Protein AF-A0A523B192-F1 (afdb_monomer)

Foldseek 3Di:
DPDQQAEEEEEEFQLQAQQQLLFSLVVVVVCCVPVVQQEEEEQFEFPLVVLLAPDPDLVVSLVVCVVVQRDDDDPSSSSSCSSVSNSSSVVVVVNRHYGYQHHSVLSVLVVVLVVLLVVLLVCVVVDQQDPVSLVSLLVSLVSVLVSLVVSLVSVVVVVVVDPTRYYYYYDYNCSVVSQVVCVVVVHNYDYHYGPDPADDQLSSVVNVCSNVVNDDSVSSSVSSNSNSCLCVVFVVPDSHPNRSRVVVCCVVPVVRVVVVVVVVPDDDDDPPPDD

Mean predicted aligned error: 6.38 Å

Structure (mmCIF, N/CA/C/O backbone):
data_AF-A0A523B192-F1
#
_entry.id   AF-A0A523B192-F1
#
loop_
_atom_site.group_PDB
_atom_site.id
_atom_site.type_symbol
_atom_site.label_atom_id
_atom_site.label_alt_id
_atom_site.label_comp_id
_atom_site.label_asym_id
_atom_site.label_entity_id
_atom_site.label_seq_id
_atom_site.pdbx_PDB_ins_code
_atom_site.Cartn_x
_atom_site.Cartn_y
_atom_site.Cartn_z
_atom_site.occupancy
_atom_site.B_iso_or_equiv
_atom_site.auth_seq_id
_atom_site.auth_comp_id
_atom_site.auth_asym_id
_atom_site.auth_atom_id
_atom_site.pdbx_PDB_model_num
ATOM 1 N N . MET A 1 1 ? 8.908 4.895 31.359 1.00 41.69 1 MET A N 1
ATOM 2 C CA . MET A 1 1 ? 7.519 4.893 30.851 1.00 41.69 1 MET A CA 1
ATOM 3 C C . MET A 1 1 ? 6.992 3.477 30.974 1.00 41.69 1 MET A C 1
ATOM 5 O O . MET A 1 1 ? 7.652 2.578 30.479 1.00 41.69 1 MET A O 1
ATOM 9 N N . LYS A 1 2 ? 5.885 3.253 31.694 1.00 37.94 2 LYS A N 1
ATOM 10 C CA . LYS A 1 2 ? 5.211 1.947 31.700 1.00 37.94 2 LYS A CA 1
ATOM 11 C C . LYS A 1 2 ? 4.497 1.812 30.356 1.00 37.94 2 LYS A C 1
ATOM 13 O O . LYS A 1 2 ? 3.460 2.437 30.166 1.00 37.94 2 LYS A O 1
ATOM 18 N N . THR A 1 3 ? 5.092 1.094 29.413 1.00 46.50 3 THR A N 1
ATOM 19 C CA . THR A 1 3 ? 4.463 0.753 28.136 1.00 46.50 3 THR A CA 1
ATOM 20 C C . THR A 1 3 ? 3.243 -0.106 28.446 1.00 46.50 3 THR A C 1
ATOM 22 O O . THR A 1 3 ? 3.374 -1.214 28.965 1.00 46.50 3 THR A O 1
ATOM 25 N N . LYS A 1 4 ? 2.042 0.429 28.208 1.00 57.06 4 LYS A N 1
ATOM 26 C CA . LYS A 1 4 ? 0.842 -0.404 28.138 1.00 57.06 4 LYS A CA 1
ATOM 27 C C . LYS A 1 4 ? 1.083 -1.405 27.006 1.00 57.06 4 LYS A C 1
ATOM 29 O O . LYS A 1 4 ? 1.485 -1.012 25.914 1.00 57.06 4 LYS A O 1
ATOM 34 N N . LEU A 1 5 ? 0.935 -2.693 27.298 1.00 59.78 5 LEU A N 1
ATOM 35 C CA . LEU A 1 5 ? 1.056 -3.758 26.305 1.00 59.78 5 LEU A CA 1
ATOM 36 C C . LEU A 1 5 ? -0.186 -3.702 25.416 1.00 59.78 5 LEU A C 1
ATOM 38 O O . LEU A 1 5 ? -1.198 -4.317 25.734 1.00 59.78 5 LEU A O 1
ATOM 42 N N . HIS A 1 6 ? -0.122 -2.904 24.353 1.00 72.19 6 HIS A N 1
ATOM 43 C CA . HIS A 1 6 ? -1.107 -2.964 23.282 1.00 72.19 6 HIS A CA 1
ATOM 44 C C . HIS A 1 6 ? -0.875 -4.253 22.493 1.00 72.19 6 HIS A C 1
ATOM 46 O O . HIS A 1 6 ? 0.253 -4.522 22.071 1.00 72.19 6 HIS A O 1
ATOM 52 N N . GLU A 1 7 ? -1.927 -5.037 22.293 1.00 91.25 7 GLU A N 1
ATOM 53 C CA . GLU A 1 7 ? -1.952 -6.054 21.252 1.00 91.25 7 GLU A CA 1
ATOM 54 C C . GLU A 1 7 ? -2.289 -5.368 19.925 1.00 91.25 7 GLU A C 1
ATOM 56 O O . GLU A 1 7 ? -3.355 -4.771 19.758 1.00 91.25 7 GLU A O 1
ATOM 61 N N . LEU A 1 8 ? -1.341 -5.399 18.991 1.00 95.31 8 LEU A N 1
ATOM 62 C CA . LEU A 1 8 ? -1.461 -4.776 17.681 1.00 95.31 8 LEU A CA 1
ATOM 63 C C . LEU A 1 8 ? -1.747 -5.846 16.632 1.00 95.31 8 LEU A C 1
ATOM 65 O O . LEU A 1 8 ? -0.919 -6.721 16.388 1.00 95.31 8 LEU A O 1
ATOM 69 N N . LEU A 1 9 ? -2.900 -5.742 15.980 1.00 96.81 9 LEU A N 1
ATOM 70 C CA . LEU A 1 9 ? -3.337 -6.656 14.931 1.00 96.81 9 LEU A CA 1
ATOM 71 C C . LEU A 1 9 ? -3.189 -5.964 13.576 1.00 96.81 9 LEU A C 1
ATOM 73 O O . LEU A 1 9 ? -4.006 -5.123 13.211 1.00 96.81 9 LEU A O 1
ATOM 77 N N . ILE A 1 10 ? -2.137 -6.281 12.827 1.00 97.75 10 ILE A N 1
ATOM 78 C CA . ILE A 1 10 ? -1.862 -5.650 11.532 1.00 97.75 10 ILE A CA 1
ATOM 79 C C . ILE A 1 10 ? -2.454 -6.503 10.416 1.00 97.75 10 ILE A C 1
ATOM 81 O O . ILE A 1 10 ? -1.980 -7.606 10.158 1.00 97.75 10 ILE A O 1
ATOM 85 N N . ILE A 1 11 ? -3.450 -5.965 9.719 1.00 98.19 11 ILE A N 1
ATOM 86 C CA . ILE A 1 11 ? -4.040 -6.572 8.528 1.00 98.19 11 ILE A CA 1
ATOM 87 C C . ILE A 1 11 ? -3.304 -6.029 7.302 1.00 98.19 11 ILE A C 1
ATOM 89 O O . ILE A 1 11 ? -3.468 -4.867 6.914 1.00 98.19 11 ILE A O 1
ATOM 93 N N . VAL A 1 12 ? -2.474 -6.879 6.702 1.00 97.81 12 VAL A N 1
ATOM 94 C CA . VAL A 1 12 ? -1.611 -6.546 5.564 1.00 97.81 12 VAL A CA 1
ATOM 95 C C . VAL A 1 12 ? -2.257 -7.007 4.268 1.00 97.81 12 VAL A C 1
ATOM 97 O O . VAL A 1 12 ? -2.644 -8.168 4.147 1.00 97.81 12 VAL A O 1
ATOM 100 N N . ARG A 1 13 ? -2.338 -6.113 3.277 1.00 96.19 13 ARG A N 1
ATOM 101 C CA . ARG A 1 13 ? -2.982 -6.420 1.992 1.00 96.19 13 ARG A CA 1
ATOM 102 C C . ARG A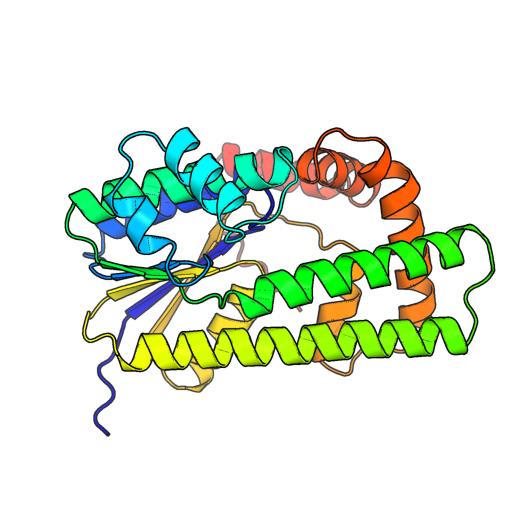 1 13 ? -2.396 -5.641 0.812 1.00 96.19 13 ARG A C 1
ATOM 104 O O . ARG A 1 13 ? -1.865 -4.547 1.007 1.00 96.19 13 ARG A O 1
ATOM 111 N N . PRO A 1 14 ? -2.546 -6.125 -0.431 1.00 94.25 14 PRO A N 1
ATOM 112 C CA . PRO A 1 14 ? -2.437 -5.286 -1.624 1.00 94.25 14 PRO A CA 1
ATOM 113 C C . PRO A 1 14 ? -3.551 -4.218 -1.642 1.00 94.25 14 PRO A C 1
ATOM 115 O O . PRO A 1 14 ? -4.602 -4.400 -2.247 1.00 94.25 14 PRO A O 1
ATOM 118 N N . SER A 1 15 ? -3.344 -3.085 -0.964 1.00 91.19 15 SER A N 1
ATOM 119 C CA . SER A 1 15 ? -4.389 -2.076 -0.675 1.00 91.19 15 SER A CA 1
ATOM 120 C C . SER A 1 15 ? -5.050 -1.439 -1.902 1.00 91.19 15 SER A C 1
ATOM 122 O O . SER A 1 15 ? -6.126 -0.854 -1.792 1.00 91.19 15 SER A O 1
ATOM 124 N N . LYS A 1 16 ? -4.440 -1.575 -3.083 1.00 90.44 16 LYS A N 1
ATOM 125 C CA . LYS A 1 16 ? -4.979 -1.077 -4.355 1.00 90.44 16 LYS A CA 1
ATOM 126 C C . LYS A 1 16 ? -5.914 -2.070 -5.053 1.00 90.44 16 LYS A C 1
ATOM 128 O O . LYS A 1 16 ? -6.451 -1.726 -6.103 1.00 90.44 16 LYS A O 1
ATOM 133 N N . PHE A 1 17 ? -6.068 -3.288 -4.531 1.00 92.56 17 PHE A N 1
ATOM 134 C CA . PHE A 1 17 ? -6.872 -4.351 -5.141 1.00 92.56 17 PHE A CA 1
ATOM 135 C C . PHE A 1 17 ? -8.184 -4.513 -4.398 1.00 92.56 17 PHE A C 1
ATOM 137 O O . PHE A 1 17 ? -8.220 -4.562 -3.164 1.00 92.56 17 PHE A O 1
ATOM 144 N N . ARG A 1 18 ? -9.281 -4.601 -5.152 1.00 92.94 18 ARG A N 1
ATOM 145 C CA . ARG A 1 18 ? -10.605 -4.677 -4.551 1.00 92.94 18 ARG A CA 1
ATOM 146 C C . ARG A 1 18 ? -10.795 -6.017 -3.851 1.00 92.94 18 ARG A C 1
ATOM 148 O O . ARG A 1 18 ? -11.322 -6.022 -2.741 1.00 92.94 18 ARG A O 1
ATOM 155 N N . SER A 1 19 ? -10.348 -7.128 -4.442 1.00 93.62 19 SER A N 1
ATOM 156 C CA . SER A 1 19 ? -10.464 -8.460 -3.823 1.00 93.62 19 SER A CA 1
ATOM 157 C C . SER A 1 19 ? -9.757 -8.525 -2.462 1.00 93.62 19 SER A C 1
ATOM 159 O O . SER A 1 19 ? -10.340 -8.963 -1.469 1.00 93.62 19 SER A O 1
ATOM 161 N N . ALA A 1 20 ? -8.539 -7.986 -2.381 1.00 95.12 20 ALA A N 1
ATOM 162 C CA . ALA A 1 20 ? -7.766 -7.891 -1.146 1.00 95.12 20 ALA A CA 1
ATOM 163 C C . ALA A 1 20 ? -8.454 -7.013 -0.089 1.00 95.12 20 ALA A C 1
ATOM 165 O O . ALA A 1 20 ? -8.482 -7.361 1.092 1.00 95.12 20 ALA A O 1
ATOM 166 N N . ASN A 1 21 ? -9.061 -5.902 -0.507 1.00 96.44 21 ASN A N 1
ATOM 167 C CA . ASN A 1 21 ? -9.829 -5.031 0.381 1.00 96.44 21 ASN A CA 1
ATOM 168 C C . ASN A 1 21 ? -11.128 -5.681 0.883 1.00 96.44 21 ASN A C 1
ATOM 170 O O . ASN A 1 21 ? -11.502 -5.451 2.032 1.00 96.44 21 ASN A O 1
ATOM 174 N N . VAL A 1 22 ? -11.787 -6.532 0.086 1.00 96.94 22 VAL A N 1
ATOM 175 C CA . VAL A 1 22 ? -12.919 -7.355 0.554 1.00 96.94 22 VAL A CA 1
ATOM 176 C C . VAL A 1 22 ? -12.463 -8.326 1.644 1.00 96.94 22 VAL A C 1
ATOM 178 O O . VAL A 1 22 ? -13.065 -8.365 2.716 1.00 96.94 22 VAL A O 1
ATOM 181 N N . MET A 1 23 ? -11.376 -9.068 1.414 1.00 97.12 23 MET A N 1
ATOM 182 C CA . MET A 1 23 ? -10.850 -10.015 2.407 1.00 97.12 23 MET A CA 1
ATOM 183 C C . MET A 1 23 ? -10.415 -9.317 3.699 1.00 97.12 23 MET A C 1
ATOM 185 O O . MET A 1 23 ? -10.706 -9.798 4.795 1.00 97.12 23 MET A O 1
ATOM 189 N N . ALA A 1 24 ? -9.774 -8.153 3.590 1.00 97.81 24 ALA A N 1
ATOM 190 C CA . ALA A 1 24 ? -9.393 -7.354 4.748 1.00 97.81 24 ALA A CA 1
ATOM 191 C C . ALA A 1 24 ? -10.601 -6.817 5.519 1.00 97.81 24 ALA A C 1
ATOM 193 O O . ALA A 1 24 ? -10.580 -6.840 6.744 1.00 97.81 24 ALA A O 1
ATOM 194 N N . ALA A 1 25 ? -11.664 -6.387 4.834 1.00 97.69 25 ALA A N 1
ATOM 195 C CA . ALA A 1 25 ? -12.905 -5.967 5.479 1.00 97.69 25 ALA A CA 1
ATOM 196 C C . ALA A 1 25 ? -13.559 -7.115 6.271 1.00 97.69 25 ALA A C 1
ATOM 198 O O . ALA A 1 25 ? -13.950 -6.928 7.423 1.00 97.69 25 ALA A O 1
ATOM 199 N N . LEU A 1 26 ? -13.632 -8.315 5.684 1.00 96.75 26 LEU A N 1
ATOM 200 C CA . LEU A 1 26 ? -14.162 -9.506 6.360 1.00 96.75 26 LEU A CA 1
ATOM 201 C C . LEU A 1 26 ? -13.310 -9.896 7.575 1.00 96.75 26 LEU A C 1
ATOM 203 O O . LEU A 1 26 ? -13.841 -10.153 8.655 1.00 96.75 26 LEU A O 1
ATOM 207 N N . THR A 1 27 ? -11.987 -9.882 7.412 1.00 96.81 27 THR A N 1
ATOM 208 C CA . THR A 1 27 ? -11.027 -10.192 8.480 1.00 96.81 27 THR A CA 1
ATOM 209 C C . THR A 1 27 ? -11.129 -9.182 9.616 1.00 96.81 27 THR A C 1
ATOM 211 O O . THR A 1 27 ? -11.247 -9.568 10.776 1.00 96.81 27 THR A O 1
ATOM 214 N N . LEU A 1 28 ? -11.171 -7.888 9.290 1.00 96.88 28 LEU A N 1
ATOM 215 C CA . LEU A 1 28 ? -11.326 -6.816 10.266 1.00 96.88 28 LEU A CA 1
ATOM 216 C C . LEU A 1 28 ? -12.630 -6.962 11.051 1.00 96.88 28 LEU A C 1
ATOM 218 O O . LEU A 1 28 ? -12.615 -6.829 12.270 1.00 96.88 28 LEU A O 1
ATOM 222 N N . GLN A 1 29 ? -13.743 -7.274 10.381 1.00 94.00 29 GLN A N 1
ATOM 223 C CA . GLN A 1 29 ? -15.012 -7.506 11.066 1.00 94.00 29 GLN A CA 1
ATOM 224 C C . GLN A 1 29 ? -14.938 -8.714 12.011 1.00 94.00 29 GLN A C 1
ATOM 226 O O . GLN A 1 29 ? -15.371 -8.623 13.158 1.00 94.00 29 GLN A O 1
ATOM 231 N N . SER A 1 30 ? -14.383 -9.835 11.544 1.00 93.25 30 SER A N 1
ATOM 232 C CA . SER A 1 30 ? -14.231 -11.050 12.352 1.00 93.25 30 SER A CA 1
ATOM 233 C C . SER A 1 30 ? -13.397 -10.790 13.610 1.00 93.25 30 SER A C 1
ATOM 235 O O . SER A 1 30 ? -13.780 -11.166 14.720 1.00 93.25 30 SER A O 1
ATOM 237 N N . ILE A 1 31 ? -12.282 -10.077 13.456 1.00 92.00 31 ILE A N 1
ATOM 238 C CA . ILE A 1 31 ? -11.391 -9.709 14.557 1.00 92.00 31 ILE A CA 1
ATOM 239 C C . ILE A 1 31 ? -12.067 -8.715 15.507 1.00 92.00 31 ILE A C 1
ATOM 241 O O . ILE A 1 31 ? -11.972 -8.880 16.720 1.00 92.00 31 ILE A O 1
ATOM 245 N N . ALA A 1 32 ? -12.790 -7.722 14.985 1.00 90.94 32 ALA A N 1
ATOM 246 C CA . ALA A 1 32 ? -13.504 -6.760 15.819 1.00 90.94 32 ALA A CA 1
ATOM 247 C C . ALA A 1 32 ? -14.538 -7.434 16.734 1.00 90.94 32 ALA A C 1
ATOM 249 O O . ALA A 1 32 ? -14.655 -7.060 17.899 1.00 90.94 32 ALA A O 1
ATOM 250 N N . LEU A 1 33 ? -15.228 -8.466 16.236 1.00 86.88 33 LEU A N 1
ATOM 251 C CA . LEU A 1 33 ? -16.200 -9.240 17.011 1.00 86.88 33 LEU A CA 1
ATOM 252 C C . LEU A 1 33 ? -15.549 -10.221 17.998 1.00 86.88 33 LEU A C 1
ATOM 254 O O . LEU A 1 33 ? -16.071 -10.419 19.091 1.00 86.88 33 LEU A O 1
ATOM 258 N N . SER A 1 34 ? -14.437 -10.856 17.618 1.00 88.88 34 SER A N 1
ATOM 259 C CA . SER A 1 34 ? -13.823 -11.944 18.398 1.00 88.88 34 SER A CA 1
ATOM 260 C C . SER A 1 34 ? -12.753 -11.498 19.400 1.00 88.88 34 SER A C 1
ATOM 262 O O . SER A 1 34 ? -12.529 -12.200 20.382 1.00 88.88 34 SER A O 1
ATOM 264 N N . GLN A 1 35 ? -12.091 -10.359 19.171 1.00 83.62 35 GLN A N 1
ATOM 265 C CA . GLN A 1 35 ? -10.902 -9.917 19.922 1.00 83.62 35 GLN A CA 1
ATOM 266 C C . GLN A 1 35 ? -11.081 -8.538 20.586 1.00 83.62 35 GLN A C 1
ATOM 268 O O . GLN A 1 35 ? -10.102 -7.875 20.917 1.00 83.62 35 GLN A O 1
ATOM 273 N N . ASP A 1 36 ? -12.334 -8.102 20.768 1.00 85.69 36 ASP A N 1
ATOM 274 C CA . ASP A 1 36 ? -12.725 -6.844 21.429 1.00 85.69 36 ASP A CA 1
ATOM 275 C C . ASP A 1 36 ? -11.962 -5.600 20.930 1.00 85.69 36 ASP A C 1
ATOM 277 O O . ASP A 1 36 ? -11.599 -4.705 21.696 1.00 85.69 36 ASP A O 1
ATOM 281 N N . VAL A 1 37 ? -11.708 -5.519 19.619 1.00 91.88 37 VAL A N 1
ATOM 282 C CA . VAL A 1 37 ? -11.026 -4.359 19.033 1.00 91.88 37 VAL A CA 1
ATOM 283 C C . VAL A 1 37 ? -11.899 -3.118 19.188 1.00 91.88 37 VAL A C 1
ATOM 285 O O . VAL A 1 37 ? -12.962 -3.003 18.579 1.00 91.88 37 VAL A O 1
ATOM 288 N N . LYS A 1 38 ? -11.419 -2.152 19.976 1.00 92.12 38 LYS A N 1
ATOM 289 C CA . LYS A 1 38 ? -12.084 -0.853 20.174 1.00 92.12 38 LYS A CA 1
ATOM 290 C C . LYS A 1 38 ? -11.502 0.267 19.328 1.00 92.12 38 LYS A C 1
ATOM 292 O O . LYS A 1 38 ? -12.145 1.307 19.204 1.00 92.12 38 LYS A O 1
ATOM 297 N N . CYS A 1 39 ? -10.328 0.064 18.731 1.00 95.88 39 CYS A N 1
ATOM 298 C CA . CYS A 1 39 ? -9.700 1.053 17.869 1.00 95.88 39 CYS A CA 1
ATOM 299 C C . CYS A 1 39 ? -9.139 0.434 16.584 1.00 95.88 39 CYS A C 1
ATOM 301 O O . CYS A 1 39 ? -8.470 -0.599 16.622 1.00 95.88 39 CYS A O 1
ATOM 303 N N . VAL A 1 40 ? -9.398 1.093 15.454 1.00 97.50 40 VAL A N 1
ATOM 304 C CA . VAL A 1 40 ? -8.836 0.758 14.145 1.00 97.50 40 VAL A CA 1
ATOM 305 C C . VAL A 1 40 ? -8.049 1.947 13.612 1.00 97.50 40 VAL A C 1
ATOM 307 O O . VAL A 1 40 ? -8.607 3.028 13.418 1.00 97.50 40 VAL A O 1
ATOM 310 N N . LEU A 1 41 ? -6.772 1.726 13.322 1.00 97.38 41 LEU A N 1
ATOM 311 C CA . LEU A 1 41 ? -5.942 2.627 12.536 1.00 97.38 41 LEU A CA 1
ATOM 312 C C . LEU A 1 41 ? -6.096 2.283 11.055 1.00 97.38 41 LEU A C 1
ATOM 314 O O . LEU A 1 41 ? -5.709 1.201 10.617 1.00 97.38 41 LEU A O 1
ATOM 318 N N . ALA A 1 42 ? -6.686 3.196 10.291 1.00 96.56 42 ALA A N 1
ATOM 319 C CA . ALA A 1 42 ? -6.967 3.024 8.874 1.00 96.56 42 ALA A CA 1
ATOM 320 C C . ALA A 1 42 ? -5.924 3.739 8.006 1.00 96.56 42 ALA A C 1
ATOM 322 O O . ALA A 1 42 ? -5.608 4.909 8.237 1.00 96.56 42 ALA A O 1
ATOM 323 N N . ASP A 1 43 ? -5.460 3.061 6.954 1.00 94.00 43 ASP A N 1
ATOM 324 C CA . ASP A 1 43 ? -4.627 3.597 5.870 1.00 94.00 43 ASP A CA 1
ATOM 325 C C . ASP A 1 43 ? -5.436 4.505 4.925 1.00 94.00 43 ASP A C 1
ATOM 327 O O . ASP A 1 43 ? -5.412 4.371 3.701 1.00 94.00 43 ASP A O 1
ATOM 331 N N . LEU A 1 44 ? -6.169 5.444 5.522 1.00 92.44 44 LEU A N 1
ATOM 332 C CA . LEU A 1 44 ? -6.945 6.484 4.868 1.00 92.44 44 LEU A CA 1
ATOM 333 C C . LEU A 1 44 ? -6.434 7.870 5.295 1.00 92.44 44 LEU A C 1
ATOM 335 O O . LEU A 1 44 ? -5.763 7.992 6.325 1.00 92.44 44 LEU A O 1
ATOM 339 N N . PRO A 1 45 ? -6.740 8.923 4.522 1.00 90.81 45 PRO A N 1
ATOM 340 C CA . PRO A 1 45 ? -6.339 10.290 4.844 1.00 90.81 45 PRO A CA 1
ATOM 341 C C . PRO A 1 45 ? -7.025 10.837 6.099 1.00 90.81 45 PRO A C 1
ATOM 343 O O . PRO A 1 45 ? -8.219 10.633 6.304 1.00 90.81 45 PRO A O 1
ATOM 346 N N . GLN A 1 46 ? -6.287 11.573 6.922 1.00 89.94 46 GLN A N 1
ATOM 347 C CA . GLN A 1 46 ? -6.803 12.291 8.083 1.00 89.94 46 GLN A CA 1
ATOM 348 C C . GLN A 1 46 ? -7.971 13.196 7.677 1.00 89.94 46 GLN A C 1
ATOM 350 O O . GLN A 1 46 ? -7.924 13.888 6.656 1.00 89.94 46 GLN A O 1
ATOM 355 N N . GLY A 1 47 ? -9.031 13.185 8.484 1.00 88.56 47 GLY A N 1
ATOM 356 C CA . GLY A 1 47 ? -10.287 13.876 8.201 1.00 88.56 47 GLY A CA 1
ATOM 357 C C . GLY A 1 47 ? -11.308 13.003 7.469 1.00 88.56 47 GLY A C 1
ATOM 358 O O . GLY A 1 47 ? -12.490 13.355 7.440 1.00 88.56 47 GLY A O 1
ATOM 359 N N . PHE A 1 48 ? -10.905 11.844 6.932 1.00 91.25 48 PHE A N 1
ATOM 360 C CA . PHE A 1 48 ? -11.829 10.899 6.303 1.00 91.25 48 PHE A CA 1
ATOM 361 C C . PHE A 1 48 ? -12.834 10.304 7.311 1.00 91.25 48 PHE A C 1
ATOM 363 O O . PHE A 1 48 ? -13.950 9.939 6.944 1.00 91.25 48 PHE A O 1
ATOM 370 N N . GLU A 1 49 ? -12.509 10.300 8.607 1.00 92.94 49 GLU A N 1
ATOM 371 C CA . GLU A 1 49 ? -13.384 9.859 9.699 1.00 92.94 49 GLU A CA 1
ATOM 372 C C . GLU A 1 49 ? -14.719 10.609 9.734 1.00 92.94 49 GLU A C 1
ATOM 374 O O . GLU A 1 49 ? -15.746 10.031 10.093 1.00 92.94 49 GLU A O 1
ATOM 379 N N . ALA A 1 50 ? -14.728 11.891 9.352 1.00 91.19 50 ALA A N 1
ATOM 380 C CA . ALA A 1 50 ? -15.955 12.678 9.279 1.00 91.19 50 ALA A CA 1
ATOM 381 C C . ALA A 1 50 ? -16.921 12.105 8.230 1.00 91.19 50 ALA A C 1
ATOM 383 O O . ALA A 1 50 ? -18.123 12.019 8.476 1.00 91.19 50 ALA A O 1
ATOM 384 N N . PHE A 1 51 ? -16.393 11.633 7.100 1.00 90.12 51 PHE A N 1
ATOM 385 C CA . PHE A 1 51 ? -17.175 11.039 6.015 1.00 90.12 51 PHE A CA 1
ATOM 386 C C . PHE A 1 51 ? -17.704 9.665 6.405 1.00 90.12 51 PHE A C 1
ATOM 388 O O . PHE A 1 51 ? -18.860 9.358 6.123 1.00 90.12 51 PHE A O 1
ATOM 395 N N . LEU A 1 52 ? -16.891 8.877 7.117 1.00 91.00 52 LEU A N 1
ATOM 396 C CA . LEU A 1 52 ? -17.307 7.575 7.637 1.00 91.00 52 LEU A CA 1
ATOM 397 C C . LEU A 1 52 ? -18.514 7.681 8.580 1.00 91.00 52 LEU A C 1
ATOM 399 O O . LEU A 1 52 ? -19.344 6.771 8.594 1.00 91.00 52 LEU A O 1
ATOM 403 N N . LYS A 1 53 ? -18.613 8.784 9.342 1.00 89.31 53 LYS A N 1
ATOM 404 C CA . LYS A 1 53 ? -19.733 9.080 10.252 1.00 89.31 53 LYS A CA 1
ATOM 405 C C . LYS A 1 53 ? -20.934 9.716 9.556 1.00 89.31 53 LYS A C 1
ATOM 407 O O . LYS A 1 53 ? -22.065 9.408 9.912 1.00 89.31 53 LYS A O 1
ATOM 412 N N . GLN A 1 54 ? -20.692 10.653 8.640 1.00 88.06 54 GLN A N 1
ATOM 413 C CA . GLN A 1 54 ? -21.734 11.526 8.093 1.00 88.06 54 GLN A CA 1
ATOM 414 C C . GLN A 1 54 ? -22.605 10.842 7.034 1.00 88.06 54 GLN A C 1
ATOM 416 O O . GLN A 1 54 ? -23.782 11.175 6.918 1.00 88.06 54 GLN A O 1
ATOM 421 N N . TYR A 1 55 ? -22.041 9.926 6.246 1.00 86.06 55 TYR A N 1
ATOM 422 C CA . TYR A 1 55 ? -22.731 9.345 5.096 1.00 86.06 55 TYR A CA 1
ATOM 423 C C . TYR A 1 55 ? -23.177 7.909 5.384 1.00 86.06 55 TYR A C 1
ATOM 425 O O . TYR A 1 55 ? -22.382 7.054 5.775 1.00 86.06 55 TYR A O 1
ATOM 433 N N . GLU A 1 56 ? -24.460 7.622 5.152 1.00 79.31 56 GLU A N 1
ATOM 434 C CA . GLU A 1 56 ? -24.990 6.255 5.236 1.00 79.31 56 GLU A CA 1
ATOM 435 C C . GLU A 1 56 ? -24.544 5.399 4.046 1.00 79.31 56 GLU A C 1
ATOM 437 O O . GLU A 1 56 ? -24.228 4.220 4.218 1.00 79.31 56 GLU A O 1
ATOM 442 N N . LYS A 1 57 ? -24.487 6.009 2.853 1.00 87.12 57 LYS A N 1
ATOM 443 C CA . LYS A 1 57 ? -24.072 5.370 1.601 1.00 87.12 57 LYS A CA 1
ATOM 444 C C . LYS A 1 57 ? -22.594 5.620 1.320 1.00 87.12 57 LYS A C 1
ATOM 446 O O . LYS A 1 57 ? -22.140 6.763 1.237 1.00 87.12 57 LYS A O 1
ATOM 451 N N . VAL A 1 58 ? -21.855 4.536 1.111 1.00 88.25 58 VAL A N 1
ATOM 452 C CA . VAL A 1 58 ? -20.399 4.541 0.896 1.00 88.25 58 VAL A CA 1
ATOM 453 C C . VAL A 1 58 ? -20.025 5.275 -0.389 1.00 88.25 58 VAL A C 1
ATOM 455 O O . VAL A 1 58 ? -19.037 6.007 -0.430 1.00 88.25 58 VAL A O 1
ATOM 458 N N . GLU A 1 59 ? -20.843 5.147 -1.430 1.00 86.56 59 GLU A N 1
ATOM 459 C CA . GLU A 1 59 ? -20.625 5.802 -2.716 1.00 86.56 59 GLU A CA 1
ATOM 460 C C . GLU A 1 59 ? -20.682 7.326 -2.588 1.00 86.56 59 GLU A C 1
ATOM 462 O O . GLU A 1 59 ? -19.935 8.033 -3.263 1.00 86.56 59 GLU A O 1
ATOM 467 N N . GLU A 1 60 ? -21.555 7.847 -1.722 1.00 87.56 60 GLU A N 1
ATOM 468 C CA . GLU A 1 60 ? -21.667 9.283 -1.458 1.00 87.56 60 GLU A CA 1
ATOM 469 C C . GLU A 1 60 ? -20.464 9.790 -0.656 1.00 87.56 60 GLU A C 1
ATOM 471 O O . GLU A 1 60 ? -19.885 10.818 -1.018 1.00 87.56 60 GLU A O 1
ATOM 476 N N . ALA A 1 61 ? -20.029 9.027 0.355 1.00 88.56 61 ALA A N 1
ATOM 477 C CA . ALA A 1 61 ? -18.829 9.321 1.138 1.00 88.56 61 ALA A CA 1
ATOM 478 C C . ALA A 1 61 ? -17.588 9.434 0.238 1.00 88.56 61 ALA A C 1
ATOM 480 O O . ALA A 1 61 ? -16.872 10.437 0.271 1.00 88.56 61 ALA A O 1
ATOM 481 N N . LEU A 1 62 ? -17.375 8.431 -0.621 1.00 88.19 62 LEU A N 1
ATOM 482 C CA . LEU A 1 62 ? -16.259 8.387 -1.564 1.00 88.19 62 LEU A CA 1
ATOM 483 C C . LEU A 1 62 ? -16.330 9.538 -2.573 1.00 88.19 62 LEU A C 1
ATOM 485 O O . LEU A 1 62 ? -15.342 10.245 -2.761 1.00 88.19 62 LEU A O 1
ATOM 489 N N . LYS A 1 63 ? -17.500 9.788 -3.181 1.00 87.12 63 LYS A N 1
ATOM 490 C CA . LYS A 1 63 ? -17.686 10.909 -4.121 1.00 87.12 63 LYS A CA 1
ATOM 491 C C . LYS A 1 63 ? -17.353 12.254 -3.481 1.00 87.12 63 LYS A C 1
ATOM 493 O O . LYS A 1 63 ? -16.690 13.078 -4.113 1.00 87.12 63 LYS A O 1
ATOM 498 N N . MET A 1 64 ? -17.794 12.488 -2.244 1.00 87.00 64 MET A N 1
ATOM 499 C CA . MET A 1 64 ? -17.523 13.751 -1.561 1.00 87.00 64 MET A CA 1
ATOM 500 C C . MET A 1 64 ? -16.053 13.888 -1.166 1.00 87.00 64 MET A C 1
ATOM 502 O O . MET A 1 64 ? -15.471 14.954 -1.362 1.00 87.00 64 MET A O 1
ATOM 506 N N . ALA A 1 65 ? -15.435 12.815 -0.671 1.00 86.12 65 ALA A N 1
ATOM 507 C CA . ALA A 1 65 ? -14.016 12.819 -0.344 1.00 86.12 65 ALA A CA 1
ATOM 508 C C . ALA A 1 65 ? -13.157 13.159 -1.569 1.00 86.12 65 ALA A C 1
ATOM 510 O O . ALA A 1 65 ? -12.237 13.969 -1.474 1.00 86.12 65 ALA A O 1
ATOM 511 N N . ILE A 1 66 ? -13.505 12.626 -2.742 1.00 85.50 66 ILE A N 1
ATOM 512 C CA . ILE A 1 66 ? -12.819 12.977 -3.986 1.00 85.50 66 ILE A CA 1
ATOM 513 C C . ILE A 1 66 ? -13.065 14.443 -4.367 1.00 85.50 66 ILE A C 1
ATOM 515 O O . ILE A 1 66 ? -12.121 15.151 -4.713 1.00 85.50 66 ILE A O 1
ATOM 519 N N . LYS A 1 67 ? -14.311 14.931 -4.266 1.00 86.38 67 LYS A N 1
ATOM 520 C CA . LYS A 1 67 ? -14.651 16.338 -4.548 1.00 86.38 67 LYS A CA 1
ATOM 521 C C . LYS A 1 67 ? -13.839 17.315 -3.688 1.00 86.38 67 LYS A C 1
ATOM 523 O O . LYS A 1 67 ? -13.509 18.402 -4.151 1.00 86.38 67 LYS A O 1
ATOM 528 N N . LEU A 1 68 ? -13.520 16.925 -2.456 1.00 84.75 68 LEU A N 1
ATOM 529 C CA . LEU A 1 68 ? -12.735 17.715 -1.506 1.00 84.75 68 LEU A CA 1
ATOM 530 C C . LEU A 1 68 ? -11.223 17.446 -1.583 1.00 84.75 68 LEU A C 1
ATOM 532 O O . LEU A 1 68 ? -10.466 18.029 -0.813 1.00 84.75 68 LEU A O 1
ATOM 536 N N . GLY A 1 69 ? -10.772 16.594 -2.509 1.00 79.19 69 GLY A N 1
ATOM 537 C CA . GLY A 1 69 ? -9.354 16.298 -2.716 1.00 79.19 69 GLY A CA 1
ATOM 538 C C . GLY A 1 69 ? -8.735 15.355 -1.680 1.00 79.19 69 GLY A C 1
ATOM 539 O O . GLY A 1 69 ? -7.515 15.238 -1.632 1.00 79.19 69 GLY A O 1
ATOM 540 N N . LEU A 1 70 ? -9.550 14.668 -0.873 1.00 79.69 70 LEU A N 1
ATOM 541 C CA . LEU A 1 70 ? -9.095 13.667 0.098 1.00 79.69 70 LEU A CA 1
ATOM 542 C C . LEU A 1 70 ? -8.846 12.294 -0.526 1.00 79.69 70 LEU A C 1
ATOM 544 O O . LEU A 1 70 ? -8.276 11.442 0.130 1.00 79.69 70 LEU A O 1
ATOM 548 N N . LEU A 1 71 ? -9.264 12.033 -1.762 1.00 77.25 71 LEU A N 1
ATOM 549 C CA . LEU A 1 71 ? -8.931 10.799 -2.478 1.00 77.25 71 LEU A CA 1
ATOM 550 C C . LEU A 1 71 ? -8.556 11.110 -3.926 1.00 77.25 71 LEU A C 1
ATOM 552 O O . LEU A 1 71 ? -9.054 12.066 -4.521 1.00 77.25 71 LEU A O 1
ATOM 556 N N . TYR A 1 72 ? -7.677 10.284 -4.495 1.00 69.94 72 TYR A N 1
ATOM 557 C CA . TYR A 1 72 ? -7.215 10.413 -5.876 1.00 69.94 72 TYR A CA 1
ATOM 558 C C . TYR A 1 72 ? -8.159 9.709 -6.873 1.00 69.94 72 TYR A C 1
ATOM 560 O O . TYR A 1 72 ? -8.704 8.647 -6.575 1.00 69.94 72 TYR A O 1
ATOM 568 N N . TRP A 1 73 ? -8.339 10.298 -8.066 1.00 63.50 73 TRP A N 1
ATOM 569 C CA . TRP A 1 73 ? -9.323 9.880 -9.080 1.00 63.50 73 TRP A CA 1
ATOM 570 C C . TRP A 1 73 ? -8.690 9.019 -10.185 1.00 63.50 73 TRP A C 1
ATOM 572 O O . TRP A 1 73 ? -8.229 9.534 -11.207 1.00 63.50 73 TRP A O 1
ATOM 582 N N . PRO A 1 74 ? -8.644 7.695 -9.986 1.00 74.56 74 PRO A N 1
ATOM 583 C CA . PRO A 1 74 ? -9.257 6.781 -10.956 1.00 74.56 74 PRO A CA 1
ATOM 584 C C . PRO A 1 74 ? -10.421 6.003 -10.333 1.00 74.56 74 PRO A C 1
ATOM 586 O O . PRO A 1 74 ? -10.317 5.521 -9.207 1.00 74.56 74 PRO A O 1
ATOM 589 N N . GLU A 1 75 ? -11.509 5.812 -11.083 1.00 77.94 75 GLU A N 1
ATOM 590 C CA . GLU A 1 75 ? -12.708 5.104 -10.603 1.00 77.94 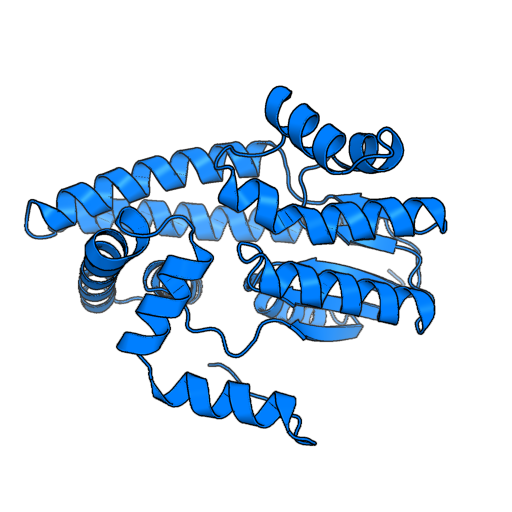75 GLU A CA 1
ATOM 591 C C . GLU A 1 75 ? -12.396 3.692 -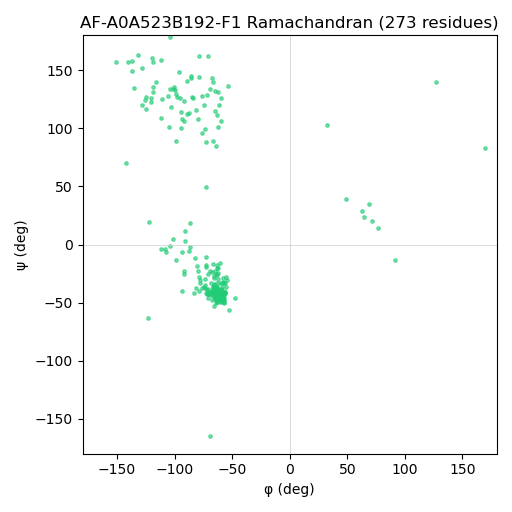10.080 1.00 77.94 75 GLU A C 1
ATOM 593 O O . GLU A 1 75 ? -12.952 3.268 -9.070 1.00 77.94 75 GLU A O 1
ATOM 598 N N . SER A 1 76 ? -11.458 2.984 -10.715 1.00 78.94 76 SER A N 1
ATOM 599 C CA . SER A 1 76 ? -11.014 1.655 -10.282 1.00 78.94 76 SER A CA 1
ATOM 600 C C . SER A 1 76 ? -10.340 1.665 -8.905 1.00 78.94 76 SER A C 1
ATOM 602 O O . SER A 1 76 ? -10.587 0.768 -8.104 1.00 78.94 76 SER A O 1
ATOM 604 N N . ILE A 1 77 ? -9.556 2.700 -8.585 1.00 79.81 77 ILE A N 1
ATOM 605 C CA . ILE A 1 77 ? -8.931 2.859 -7.263 1.00 79.81 77 ILE A CA 1
ATOM 606 C C . ILE A 1 77 ? -9.987 3.195 -6.212 1.00 79.81 77 ILE A C 1
ATOM 608 O O . ILE A 1 77 ? -9.987 2.618 -5.130 1.00 79.81 77 ILE A O 1
ATOM 612 N N . VAL A 1 78 ? -10.933 4.075 -6.538 1.00 84.50 78 VAL A N 1
ATOM 613 C CA . VAL A 1 78 ? -12.044 4.420 -5.637 1.00 84.50 78 VAL A CA 1
ATOM 614 C C . VAL A 1 78 ? -12.879 3.179 -5.308 1.00 84.50 78 VAL A C 1
ATOM 616 O O . VAL A 1 78 ? -13.154 2.912 -4.139 1.00 84.50 78 VAL A O 1
ATOM 619 N N . LYS A 1 79 ? -13.221 2.377 -6.325 1.00 86.69 79 LYS A N 1
ATOM 620 C CA . LYS A 1 79 ? -13.926 1.097 -6.155 1.00 86.69 79 LYS A CA 1
ATOM 621 C C . LYS A 1 79 ? -13.126 0.086 -5.337 1.00 86.69 79 LYS A C 1
ATOM 623 O O . LYS A 1 79 ? -13.730 -0.730 -4.649 1.00 86.69 79 LYS A O 1
ATOM 628 N N . ALA A 1 80 ? -11.794 0.133 -5.381 1.00 89.56 80 ALA A N 1
ATOM 629 C CA . ALA A 1 80 ? -10.973 -0.744 -4.558 1.00 89.56 80 ALA A CA 1
ATOM 630 C C . ALA A 1 80 ? -11.163 -0.465 -3.060 1.00 89.56 80 ALA A C 1
ATOM 632 O O . ALA A 1 80 ? -11.193 -1.417 -2.289 1.00 89.56 80 ALA A O 1
ATOM 633 N N . TYR A 1 81 ? -11.331 0.795 -2.643 1.00 89.56 81 TYR A N 1
ATOM 634 C CA . TYR A 1 81 ? -11.491 1.166 -1.227 1.00 89.56 81 TYR A CA 1
ATOM 635 C C . TYR A 1 81 ? -12.908 0.973 -0.672 1.00 89.56 81 TYR A C 1
ATOM 637 O O . TYR A 1 81 ? -13.074 0.899 0.546 1.00 89.56 81 TYR A O 1
ATOM 645 N N . GLU A 1 82 ? -13.921 0.865 -1.533 1.00 92.94 82 GLU A N 1
ATOM 646 C CA . GLU A 1 82 ? -15.336 0.716 -1.157 1.00 92.94 82 GLU A CA 1
ATOM 647 C C . GLU A 1 82 ? -15.594 -0.350 -0.067 1.00 92.94 82 GLU A C 1
ATOM 649 O O . GLU A 1 82 ? -16.238 -0.007 0.930 1.00 92.94 82 GLU A O 1
ATOM 654 N N . PRO A 1 83 ? -15.025 -1.575 -0.127 1.00 95.69 83 PRO A N 1
ATOM 655 C CA . PRO A 1 83 ? -15.214 -2.577 0.926 1.00 95.69 83 PRO A CA 1
ATOM 656 C C . PRO A 1 83 ? -14.696 -2.137 2.303 1.00 95.69 83 PRO A C 1
ATOM 658 O O . PRO A 1 83 ? -15.349 -2.373 3.321 1.00 95.69 83 PRO A O 1
ATOM 661 N N . ILE A 1 84 ? -13.537 -1.470 2.345 1.00 96.06 84 ILE A N 1
ATOM 662 C CA . ILE A 1 84 ? -12.924 -0.995 3.592 1.00 96.06 84 ILE A CA 1
ATOM 663 C C . ILE A 1 84 ? -13.730 0.163 4.167 1.00 96.06 84 ILE A C 1
ATOM 665 O O . ILE A 1 84 ? -14.054 0.141 5.351 1.00 96.06 84 ILE A O 1
ATOM 669 N N . VAL A 1 85 ? -14.113 1.136 3.338 1.00 95.06 85 VAL A N 1
ATOM 670 C CA . VAL A 1 85 ? -14.940 2.271 3.776 1.00 95.06 85 VAL A CA 1
ATOM 671 C C . VAL A 1 85 ? -16.278 1.782 4.330 1.00 95.06 85 VAL A C 1
ATOM 673 O O . VAL A 1 85 ? -16.669 2.194 5.419 1.00 95.06 85 VAL A O 1
ATOM 676 N N . SER A 1 86 ? -16.929 0.839 3.643 1.00 94.88 86 SER A N 1
ATOM 677 C CA . SER A 1 86 ? -18.164 0.201 4.112 1.00 94.88 86 SER A CA 1
ATOM 678 C C . SER A 1 86 ? -17.992 -0.458 5.482 1.00 94.88 86 SER A C 1
ATOM 680 O O . SER A 1 86 ? -18.775 -0.221 6.409 1.00 94.88 86 SER A O 1
ATOM 682 N N . CYS A 1 87 ? -16.921 -1.241 5.643 1.00 96.06 87 CYS A N 1
ATOM 683 C CA . CYS A 1 87 ? -16.625 -1.919 6.896 1.00 96.06 87 CYS A CA 1
ATOM 684 C C . CYS A 1 87 ? -16.358 -0.933 8.037 1.00 96.06 87 CYS A C 1
ATOM 686 O O . CYS A 1 87 ? -16.947 -1.072 9.108 1.00 96.06 87 CYS A O 1
ATOM 688 N N . LEU A 1 88 ? -15.511 0.074 7.812 1.00 96.38 88 LEU A N 1
ATOM 689 C CA . LEU A 1 88 ? -15.166 1.074 8.821 1.00 96.38 88 LEU A CA 1
ATOM 690 C C . LEU A 1 88 ? -16.392 1.890 9.245 1.00 96.38 88 LEU A C 1
ATOM 692 O O . LEU A 1 88 ? -16.624 2.044 10.441 1.00 96.38 88 LEU A O 1
ATOM 696 N N . SER A 1 89 ? -17.224 2.335 8.297 1.00 94.25 89 SER A N 1
ATOM 697 C CA . SER A 1 89 ? -18.480 3.032 8.604 1.00 94.25 89 SER A CA 1
ATOM 698 C C . SER A 1 89 ? -19.407 2.197 9.487 1.00 94.25 89 SER A C 1
ATOM 700 O O . SER A 1 89 ? -20.018 2.731 10.411 1.00 94.25 89 SER A O 1
ATOM 702 N N . ARG A 1 90 ? -19.506 0.883 9.250 1.00 93.44 90 ARG A N 1
ATOM 703 C CA . ARG A 1 90 ? -20.288 -0.012 10.115 1.00 93.44 90 ARG A CA 1
ATOM 704 C C . ARG A 1 90 ? -19.666 -0.152 11.506 1.00 93.44 90 ARG A C 1
ATOM 706 O O . ARG A 1 90 ? -20.381 0.021 12.487 1.00 93.44 90 ARG A O 1
ATOM 713 N N . LEU A 1 91 ? -18.358 -0.391 11.598 1.00 94.06 91 LEU A N 1
ATOM 714 C CA . LEU A 1 91 ? -17.657 -0.527 12.882 1.00 94.06 91 LEU A CA 1
ATOM 715 C C . LEU A 1 91 ? -17.793 0.734 13.749 1.00 94.06 91 LEU A C 1
ATOM 717 O O . LEU A 1 91 ? -17.983 0.640 14.958 1.00 94.06 91 LEU A O 1
ATOM 721 N N . MET A 1 92 ? -17.791 1.923 13.139 1.00 93.12 92 MET A N 1
ATOM 722 C CA . MET A 1 92 ? -18.032 3.175 13.864 1.00 93.12 92 MET A CA 1
ATOM 723 C C . MET A 1 92 ? -19.434 3.259 14.476 1.00 93.12 92 MET A C 1
ATOM 725 O O . MET A 1 92 ? -19.585 3.829 15.556 1.00 93.12 92 MET A O 1
ATOM 729 N N . ARG A 1 93 ? -20.457 2.677 13.833 1.00 91.06 93 ARG A N 1
ATOM 730 C CA . ARG A 1 93 ? -21.813 2.563 14.408 1.00 91.06 93 ARG A CA 1
ATOM 731 C C . ARG A 1 93 ? -21.867 1.546 15.551 1.00 91.06 93 ARG A C 1
ATOM 733 O O . ARG A 1 93 ? -22.693 1.680 16.445 1.00 91.06 93 ARG A O 1
ATOM 740 N N . GLU A 1 94 ? -20.959 0.576 15.548 1.00 90.81 94 GLU A N 1
ATOM 741 C CA . GLU A 1 94 ? -20.764 -0.422 16.609 1.00 90.81 94 GLU A CA 1
ATOM 742 C C . GLU A 1 94 ? -19.815 0.078 17.724 1.00 90.81 94 GLU A C 1
ATOM 744 O O . GLU A 1 94 ? -19.318 -0.706 18.529 1.00 90.81 94 GLU A O 1
ATOM 749 N N . ASN A 1 95 ? -19.596 1.398 17.815 1.00 91.00 95 ASN A N 1
ATOM 750 C CA . ASN A 1 95 ? -18.751 2.076 18.809 1.00 91.00 95 ASN A CA 1
ATOM 751 C C . ASN A 1 95 ? -17.250 1.742 18.737 1.00 91.00 95 ASN A C 1
ATOM 753 O O . ASN A 1 95 ? -16.528 1.922 19.719 1.00 91.00 95 ASN A O 1
ATOM 757 N N . VAL A 1 96 ? -16.752 1.305 17.579 1.00 94.38 96 VAL A N 1
ATOM 758 C CA . VAL A 1 96 ? -15.311 1.177 17.333 1.00 94.38 96 VAL A CA 1
ATOM 759 C C . VAL A 1 96 ? -14.750 2.524 16.877 1.00 94.38 96 VAL A C 1
ATOM 761 O O . VAL A 1 96 ? -15.227 3.136 15.918 1.00 94.38 96 VAL A O 1
ATOM 764 N N . ARG A 1 97 ? -13.707 3.005 17.554 1.00 95.44 97 ARG A N 1
ATOM 765 C CA . ARG A 1 97 ? -13.009 4.238 17.185 1.00 95.44 97 ARG A CA 1
ATOM 766 C C . ARG A 1 97 ? -12.149 3.995 15.945 1.00 95.44 97 ARG A C 1
ATOM 768 O O . ARG A 1 97 ? -11.213 3.207 15.989 1.00 95.44 97 ARG A O 1
ATOM 775 N N . VAL A 1 98 ? -12.409 4.720 14.862 1.00 96.31 98 VAL A N 1
ATOM 776 C CA . VAL A 1 98 ? -11.551 4.714 13.667 1.00 96.31 98 VAL A CA 1
ATOM 777 C C . VAL A 1 98 ? -10.675 5.963 13.665 1.00 96.31 98 VAL A C 1
ATOM 779 O O . VAL A 1 98 ? -11.177 7.058 13.918 1.00 96.31 98 VAL A O 1
ATOM 782 N N . VAL A 1 99 ? -9.382 5.785 13.393 1.00 96.38 99 VAL A N 1
ATOM 783 C CA . VAL A 1 99 ? -8.378 6.849 13.256 1.00 96.38 99 VAL A CA 1
ATOM 784 C C . VAL A 1 99 ? -7.649 6.649 11.928 1.00 96.38 99 VAL A C 1
ATOM 786 O O . VAL A 1 99 ? -7.056 5.602 11.689 1.00 96.38 99 VAL A O 1
ATOM 789 N N . CYS A 1 100 ? -7.718 7.628 11.038 1.00 94.94 100 CYS A N 1
ATOM 790 C CA . CYS A 1 100 ? -7.082 7.621 9.726 1.00 94.94 100 CYS A CA 1
ATOM 791 C C . CYS A 1 100 ? -5.693 8.258 9.848 1.00 94.94 100 CYS A C 1
ATOM 793 O O . CYS A 1 100 ? -5.581 9.385 10.321 1.00 94.94 100 CYS A O 1
ATOM 795 N N . TYR A 1 101 ? -4.628 7.553 9.457 1.00 94.31 101 TYR A N 1
ATOM 796 C CA . TYR A 1 101 ? -3.253 7.988 9.762 1.00 94.31 101 TYR A CA 1
ATOM 797 C C . TYR A 1 101 ? -2.452 8.513 8.558 1.00 94.31 101 TYR A C 1
ATOM 799 O O . TYR A 1 101 ? -1.310 8.953 8.728 1.00 94.31 101 TYR A O 1
ATOM 807 N N . LEU A 1 102 ? -3.001 8.472 7.339 1.00 91.38 102 LEU A N 1
ATOM 808 C CA . LEU A 1 102 ? -2.344 9.081 6.178 1.00 91.38 102 LEU A CA 1
ATOM 809 C C . LEU A 1 102 ? -2.575 10.590 6.189 1.00 91.38 102 LEU A C 1
ATOM 811 O O . LEU A 1 102 ? -3.645 11.062 6.544 1.00 91.38 102 LEU A O 1
ATOM 815 N N . ASP A 1 103 ? -1.601 11.379 5.765 1.00 86.75 103 ASP A N 1
ATOM 816 C CA . ASP A 1 103 ? -1.768 12.832 5.691 1.00 86.75 103 ASP A CA 1
ATOM 817 C C . ASP A 1 103 ? -2.157 13.242 4.272 1.00 86.75 103 ASP A C 1
ATOM 819 O O . ASP A 1 103 ? -1.724 12.639 3.290 1.00 86.75 103 ASP A O 1
ATOM 823 N N . SER A 1 104 ? -2.939 14.310 4.143 1.00 77.06 104 SER A N 1
ATOM 824 C CA . SER A 1 104 ? -3.307 14.868 2.835 1.00 77.06 104 SER A CA 1
ATOM 825 C C . SER A 1 104 ? -2.092 15.205 1.945 1.00 77.06 104 SER A C 1
ATOM 827 O O . SER A 1 104 ? -2.144 15.051 0.725 1.00 77.06 104 SER A O 1
ATOM 829 N N . SER A 1 105 ? -0.955 15.578 2.541 1.00 82.06 105 SER A N 1
ATOM 830 C CA . SER A 1 105 ? 0.322 15.793 1.850 1.00 82.06 105 SER A CA 1
ATOM 831 C C . SER A 1 105 ? 0.932 14.509 1.276 1.00 82.06 105 SER A C 1
ATOM 833 O O . SER A 1 105 ? 1.703 14.581 0.313 1.00 82.06 105 SER A O 1
ATOM 835 N N . ASP A 1 106 ? 0.583 13.335 1.815 1.00 82.06 106 ASP A N 1
ATOM 836 C CA . ASP A 1 106 ? 1.003 12.048 1.259 1.00 82.06 106 ASP A CA 1
ATOM 837 C C . ASP A 1 106 ? 0.331 11.811 -0.100 1.00 82.06 106 ASP A C 1
ATOM 839 O O . ASP A 1 106 ? 1.016 11.399 -1.035 1.00 82.06 106 ASP A O 1
ATOM 843 N N . LEU A 1 107 ? -0.948 12.176 -0.255 1.00 79.75 107 LEU A N 1
ATOM 844 C CA . LEU A 1 107 ? -1.668 12.075 -1.534 1.00 79.75 107 LEU A CA 1
ATOM 845 C C . LEU A 1 107 ? -1.044 12.965 -2.611 1.00 79.75 107 LEU A C 1
ATOM 847 O O . LEU A 1 107 ? -0.835 12.533 -3.746 1.00 79.75 107 LEU A O 1
ATOM 851 N N . GLU A 1 108 ? -0.704 14.207 -2.260 1.00 83.44 108 GLU A N 1
ATOM 852 C CA . GLU A 1 108 ? -0.066 15.127 -3.203 1.00 83.44 108 GLU A CA 1
ATOM 853 C C . GLU A 1 108 ? 1.317 14.617 -3.628 1.00 83.44 108 GLU A C 1
ATOM 855 O O . GLU A 1 108 ? 1.690 14.680 -4.805 1.00 83.44 108 GLU A O 1
ATOM 860 N N . ARG A 1 109 ? 2.077 14.051 -2.682 1.00 87.94 109 ARG A N 1
ATOM 861 C CA . ARG A 1 109 ? 3.355 13.398 -2.979 1.00 87.94 109 ARG A CA 1
ATOM 862 C C . ARG A 1 109 ? 3.159 12.198 -3.901 1.00 87.94 109 ARG A C 1
ATOM 864 O O . ARG A 1 109 ? 3.894 12.089 -4.879 1.00 87.94 109 ARG A O 1
ATOM 871 N N . GLU A 1 110 ? 2.198 11.322 -3.624 1.00 86.38 110 GLU A N 1
ATOM 872 C CA . GLU A 1 110 ? 1.909 10.160 -4.471 1.00 86.38 110 GLU A CA 1
ATOM 873 C C . GLU A 1 110 ? 1.529 10.573 -5.891 1.00 86.38 110 GLU A C 1
ATOM 875 O O . GLU A 1 110 ? 2.079 10.032 -6.851 1.00 86.38 110 GLU A O 1
ATOM 880 N N . ARG A 1 111 ? 0.676 11.593 -6.036 1.00 85.81 111 ARG A N 1
ATOM 881 C CA . ARG A 1 111 ? 0.308 12.163 -7.336 1.00 85.81 111 ARG A CA 1
ATOM 882 C C . ARG A 1 111 ? 1.536 12.673 -8.087 1.00 85.81 111 ARG A C 1
ATOM 884 O O . ARG A 1 111 ? 1.756 12.313 -9.245 1.00 85.81 111 ARG A O 1
ATOM 891 N N . ARG A 1 112 ? 2.379 13.473 -7.427 1.00 91.50 112 ARG A N 1
ATOM 892 C CA . ARG A 1 112 ? 3.628 13.985 -8.010 1.00 91.50 112 ARG A CA 1
ATOM 893 C C . ARG A 1 112 ? 4.559 12.849 -8.439 1.00 91.50 112 ARG A C 1
ATOM 895 O O . ARG A 1 112 ? 5.127 12.911 -9.531 1.00 91.50 112 ARG A O 1
ATOM 902 N N . LEU A 1 113 ? 4.722 11.823 -7.605 1.00 93.69 113 LEU A N 1
ATOM 903 C CA . LEU A 1 113 ? 5.551 10.657 -7.916 1.00 93.69 113 LEU A CA 1
ATOM 904 C C . LEU A 1 113 ? 4.988 9.866 -9.096 1.00 93.69 113 LEU A C 1
ATOM 906 O O . LEU A 1 113 ? 5.751 9.514 -9.991 1.00 93.69 113 LEU A O 1
ATOM 910 N N . ALA A 1 114 ? 3.671 9.668 -9.163 1.00 91.19 114 ALA A N 1
ATOM 911 C CA . ALA A 1 114 ? 3.014 8.998 -10.282 1.00 91.19 114 ALA A CA 1
ATOM 912 C C . ALA A 1 114 ? 3.248 9.731 -11.615 1.00 91.19 114 ALA A C 1
ATOM 914 O O . ALA A 1 114 ? 3.547 9.085 -12.623 1.00 91.19 114 ALA A O 1
ATOM 915 N N . PHE A 1 115 ? 3.204 11.069 -11.625 1.00 93.44 115 PHE A N 1
ATOM 916 C CA . PHE A 1 115 ? 3.552 11.864 -12.809 1.00 93.44 115 PHE A CA 1
ATOM 917 C C . PHE A 1 115 ? 5.027 11.719 -13.198 1.00 93.44 115 PHE A C 1
ATOM 919 O O . PHE A 1 115 ? 5.335 11.488 -14.371 1.00 93.44 115 PHE A O 1
ATOM 926 N N . LYS A 1 116 ? 5.947 11.813 -12.227 1.00 96.44 116 LYS A N 1
ATOM 927 C CA . LYS A 1 116 ? 7.386 11.620 -12.475 1.00 96.44 116 LYS A CA 1
ATOM 928 C C . LYS A 1 116 ? 7.663 10.229 -13.047 1.00 96.44 116 LYS A C 1
ATOM 930 O O . LYS A 1 116 ? 8.314 10.121 -14.081 1.00 96.44 116 LYS A O 1
ATOM 935 N N . ILE A 1 117 ? 7.116 9.186 -12.427 1.00 96.69 117 ILE A N 1
ATOM 936 C CA . ILE A 1 117 ? 7.261 7.796 -12.867 1.00 96.69 117 ILE A CA 1
ATOM 937 C C . ILE A 1 117 ? 6.701 7.609 -14.273 1.00 96.69 117 ILE A C 1
ATOM 939 O O . ILE A 1 117 ? 7.389 7.048 -15.118 1.00 96.69 117 ILE A O 1
ATOM 943 N N . SER A 1 118 ? 5.501 8.119 -14.558 1.00 95.50 118 SER A N 1
ATOM 944 C CA . SER A 1 118 ? 4.901 8.031 -15.896 1.00 95.50 118 SER A CA 1
ATOM 945 C C . SER A 1 118 ? 5.809 8.641 -16.967 1.00 95.50 118 SER A C 1
ATOM 947 O O . SER A 1 118 ? 6.015 8.045 -18.024 1.00 95.50 118 SER A O 1
ATOM 949 N N . ARG A 1 119 ? 6.427 9.794 -16.674 1.00 96.94 119 ARG A N 1
ATOM 950 C CA . ARG A 1 119 ? 7.407 10.427 -17.567 1.00 96.94 119 ARG A CA 1
ATOM 951 C C . ARG A 1 119 ? 8.652 9.559 -17.756 1.00 96.94 119 ARG A C 1
ATOM 953 O O . ARG A 1 119 ? 9.096 9.387 -18.887 1.00 96.94 119 ARG A O 1
ATOM 960 N N . LEU A 1 120 ? 9.212 9.017 -16.675 1.00 97.75 120 LEU A N 1
ATOM 961 C CA . LEU A 1 120 ? 10.398 8.156 -16.729 1.00 97.75 120 LEU A CA 1
ATOM 962 C C . LEU A 1 120 ? 10.138 6.863 -17.510 1.00 97.75 120 LEU A C 1
ATOM 964 O O . LEU A 1 120 ? 10.965 6.466 -18.328 1.00 97.75 120 LEU A O 1
ATOM 968 N N . VAL A 1 121 ? 8.971 6.252 -17.308 1.00 97.69 121 VAL A N 1
ATOM 969 C CA . VAL A 1 121 ? 8.508 5.083 -18.064 1.00 97.69 121 VAL A CA 1
ATOM 970 C C . VAL A 1 121 ? 8.399 5.418 -19.546 1.00 97.69 121 VAL A C 1
ATOM 972 O O . VAL A 1 121 ? 8.964 4.704 -20.369 1.00 97.69 121 VAL A O 1
ATOM 975 N N . LEU A 1 122 ? 7.748 6.530 -19.899 1.00 96.38 122 LEU A N 1
ATOM 976 C CA . LEU A 1 122 ? 7.628 6.949 -21.295 1.00 96.38 122 LEU A CA 1
ATOM 977 C C . LEU A 1 122 ? 9.004 7.140 -21.949 1.00 96.38 122 LEU A C 1
ATOM 979 O O . LEU A 1 122 ? 9.222 6.674 -23.065 1.00 96.38 122 LEU A O 1
ATOM 983 N N . ARG A 1 123 ? 9.963 7.761 -21.249 1.00 96.06 123 ARG A N 1
ATOM 984 C CA . ARG A 1 123 ? 11.337 7.889 -21.761 1.00 96.06 123 ARG A CA 1
ATOM 985 C C . ARG A 1 123 ? 12.004 6.533 -21.959 1.00 96.06 123 ARG A C 1
ATOM 987 O O . ARG A 1 123 ? 12.612 6.333 -23.004 1.00 96.06 123 ARG A O 1
ATOM 994 N N . ALA A 1 124 ? 11.866 5.615 -21.003 1.00 96.38 124 ALA A N 1
ATOM 995 C CA . ALA A 1 124 ? 12.427 4.267 -21.098 1.00 96.38 124 ALA A CA 1
ATOM 996 C C . ALA A 1 124 ? 11.831 3.448 -22.261 1.00 96.38 124 ALA A C 1
ATOM 998 O O . ALA A 1 124 ? 12.499 2.562 -22.788 1.00 96.38 124 ALA A O 1
ATOM 999 N N . LEU A 1 125 ? 10.598 3.757 -22.682 1.00 95.50 125 LEU A N 1
ATOM 1000 C CA . LEU A 1 125 ? 9.962 3.152 -23.856 1.00 95.50 125 LEU A CA 1
ATOM 1001 C C . LEU A 1 125 ? 10.446 3.745 -25.190 1.00 95.50 125 LEU A C 1
ATOM 1003 O O . LEU A 1 125 ? 10.402 3.053 -26.205 1.00 95.50 125 LEU A O 1
ATOM 1007 N N . ILE A 1 126 ? 10.879 5.010 -25.204 1.00 95.00 126 ILE A N 1
ATOM 1008 C CA . ILE A 1 126 ? 11.278 5.735 -26.424 1.00 95.00 126 ILE A CA 1
ATOM 1009 C C . ILE A 1 126 ? 12.786 5.637 -26.680 1.00 95.00 126 ILE A C 1
ATOM 1011 O O . ILE A 1 126 ? 13.215 5.512 -27.826 1.00 95.00 126 ILE A O 1
ATOM 1015 N N . LYS A 1 127 ? 13.604 5.715 -25.626 1.00 93.06 127 LYS A N 1
ATOM 1016 C CA . LYS A 1 127 ? 15.068 5.719 -25.711 1.00 93.06 127 LYS A CA 1
ATOM 1017 C C . LYS A 1 127 ? 15.691 4.727 -24.733 1.00 93.06 127 LYS A C 1
ATOM 1019 O O . LYS A 1 127 ? 15.079 4.300 -23.758 1.00 93.06 127 LYS A O 1
ATOM 1024 N N . ARG A 1 128 ? 16.964 4.401 -24.966 1.00 91.75 128 ARG A N 1
ATOM 1025 C CA . ARG A 1 128 ? 17.763 3.638 -24.003 1.00 91.75 128 ARG A CA 1
ATOM 1026 C C . ARG A 1 128 ? 17.950 4.460 -22.726 1.00 91.75 128 ARG A C 1
ATOM 1028 O O . ARG A 1 128 ? 18.356 5.614 -22.803 1.00 91.75 128 ARG A O 1
ATOM 1035 N N . VAL A 1 129 ? 17.709 3.823 -21.581 1.00 93.62 129 VAL A N 1
ATOM 1036 C CA . VAL A 1 129 ? 17.930 4.399 -20.247 1.00 93.62 129 VAL A CA 1
ATOM 1037 C C . VAL A 1 129 ? 19.411 4.740 -20.062 1.00 93.62 129 VAL A C 1
ATOM 1039 O O . VAL A 1 129 ? 20.273 3.851 -20.141 1.00 93.62 129 VAL A O 1
ATOM 1042 N N . ASP A 1 130 ? 19.685 6.021 -19.828 1.00 93.94 130 ASP A N 1
ATOM 1043 C CA . ASP A 1 130 ? 21.012 6.582 -19.573 1.00 93.94 130 ASP A CA 1
ATOM 1044 C C . ASP A 1 130 ? 21.238 6.902 -18.078 1.00 93.94 130 ASP A C 1
ATOM 1046 O O . ASP A 1 130 ? 20.373 6.684 -17.230 1.00 93.94 130 ASP A O 1
ATOM 1050 N N . ASN A 1 131 ? 22.429 7.400 -17.730 1.00 94.62 131 ASN A N 1
ATOM 1051 C CA . ASN A 1 131 ? 22.787 7.695 -16.336 1.00 94.62 131 ASN A CA 1
ATOM 1052 C C . ASN A 1 131 ? 21.945 8.826 -15.723 1.00 94.62 131 ASN A C 1
ATOM 1054 O O . ASN A 1 131 ? 21.728 8.836 -14.511 1.00 94.62 131 ASN A O 1
ATOM 1058 N N . HIS A 1 132 ? 21.466 9.769 -16.539 1.00 96.06 132 HIS A N 1
ATOM 1059 C CA . HIS A 1 132 ? 20.593 10.837 -16.063 1.00 96.06 132 HIS A CA 1
ATOM 1060 C C . HIS A 1 132 ? 19.211 10.275 -15.712 1.00 96.06 132 HIS A C 1
ATOM 1062 O O . HIS A 1 132 ? 18.684 10.568 -14.639 1.00 96.06 132 HIS A O 1
ATOM 1068 N N . ASP A 1 133 ? 18.674 9.388 -16.557 1.00 96.50 133 ASP A N 1
ATOM 1069 C CA . ASP A 1 133 ? 17.435 8.666 -16.271 1.00 96.50 133 ASP A CA 1
ATOM 1070 C C . ASP A 1 133 ? 17.537 7.864 -14.962 1.00 96.50 133 ASP A C 1
ATOM 1072 O O . ASP A 1 133 ? 16.640 7.936 -14.123 1.00 96.50 133 ASP A O 1
ATOM 1076 N N . LEU A 1 134 ? 18.639 7.131 -14.758 1.00 97.06 134 LEU A N 1
ATOM 1077 C CA . LEU A 1 134 ? 18.865 6.348 -13.535 1.00 97.06 134 LEU A CA 1
ATOM 1078 C C . LEU A 1 134 ? 18.958 7.235 -12.286 1.00 97.06 134 LEU A C 1
ATOM 1080 O O . LEU A 1 134 ? 18.420 6.876 -11.241 1.00 97.06 134 LEU A O 1
ATOM 1084 N N . SER A 1 135 ? 19.587 8.409 -12.390 1.00 97.75 135 SER A N 1
ATOM 1085 C CA . SER A 1 135 ? 19.642 9.375 -11.288 1.00 97.75 135 SER A CA 1
ATOM 1086 C C . SER A 1 135 ? 18.247 9.878 -10.897 1.00 97.75 135 SER A C 1
ATOM 1088 O O . SER A 1 135 ? 17.925 9.922 -9.709 1.00 97.75 135 SER A O 1
ATOM 1090 N N . GLU A 1 136 ? 17.382 10.185 -11.871 1.00 98.00 136 GLU A N 1
ATOM 1091 C CA . GLU A 1 136 ? 15.989 10.560 -11.591 1.00 98.00 136 GLU A CA 1
ATOM 1092 C C . GLU A 1 136 ? 15.191 9.413 -10.952 1.00 98.00 136 GLU A C 1
ATOM 1094 O O . GLU A 1 136 ? 14.402 9.653 -10.037 1.00 98.00 136 GLU A O 1
ATOM 1099 N N . TRP A 1 137 ? 15.418 8.164 -11.371 1.00 98.12 137 TRP A N 1
ATOM 1100 C CA . TRP A 1 137 ? 14.818 7.003 -10.706 1.00 98.12 137 TRP A CA 1
ATOM 1101 C C . TRP A 1 137 ? 15.254 6.893 -9.244 1.00 98.12 137 TRP A C 1
ATOM 1103 O O . TRP A 1 137 ? 14.407 6.728 -8.370 1.00 98.12 137 TRP A O 1
ATOM 1113 N N . VAL A 1 138 ? 16.543 7.062 -8.947 1.00 98.00 138 VAL A N 1
ATOM 1114 C CA . VAL A 1 138 ? 17.040 7.072 -7.561 1.00 98.00 138 VAL A CA 1
ATOM 1115 C C . VAL A 1 138 ? 16.388 8.191 -6.741 1.00 98.00 138 VAL A C 1
ATOM 1117 O O . VAL A 1 138 ? 16.027 7.971 -5.585 1.00 98.00 138 VAL A O 1
ATOM 1120 N N . GLN A 1 139 ? 16.167 9.375 -7.322 1.00 97.50 139 GLN A N 1
ATOM 1121 C CA . GLN A 1 139 ? 15.436 10.457 -6.647 1.00 97.50 139 GLN A CA 1
ATOM 1122 C C . GLN A 1 139 ? 13.993 10.054 -6.314 1.00 97.50 139 GLN A C 1
ATOM 1124 O O . GLN A 1 139 ? 13.552 10.260 -5.184 1.00 97.50 139 GLN A O 1
ATOM 1129 N N . VAL A 1 140 ? 13.281 9.426 -7.255 1.00 97.50 140 VAL A N 1
ATOM 1130 C CA . VAL A 1 140 ? 11.931 8.887 -7.021 1.00 97.50 140 VAL A CA 1
ATOM 1131 C C . VAL A 1 140 ? 11.938 7.865 -5.878 1.00 97.50 140 VAL A C 1
ATOM 1133 O O . VAL A 1 140 ? 11.102 7.943 -4.979 1.00 97.50 140 VAL A O 1
ATOM 1136 N N . LEU A 1 141 ? 12.900 6.939 -5.863 1.00 97.44 141 LEU A N 1
ATOM 1137 C CA . LEU A 1 141 ? 13.009 5.912 -4.822 1.00 97.44 141 LEU A CA 1
ATOM 1138 C C . LEU A 1 141 ? 13.348 6.508 -3.444 1.00 97.44 141 LEU A C 1
ATOM 1140 O O . LEU A 1 141 ? 12.799 6.074 -2.430 1.00 97.44 141 LEU A O 1
ATOM 1144 N N . ASN A 1 142 ? 14.183 7.549 -3.398 1.00 96.75 142 ASN A N 1
ATOM 1145 C CA . ASN A 1 142 ? 14.450 8.312 -2.177 1.00 96.75 142 ASN A CA 1
ATOM 1146 C C . ASN A 1 142 ? 13.192 9.008 -1.644 1.00 96.75 142 ASN A C 1
ATOM 1148 O O . ASN A 1 142 ? 12.954 8.997 -0.435 1.00 96.75 142 ASN A O 1
ATOM 1152 N N . GLU A 1 143 ? 12.369 9.585 -2.525 1.00 95.25 143 GLU A N 1
ATOM 1153 C CA . GLU A 1 143 ? 11.094 10.195 -2.136 1.00 95.25 143 GLU A CA 1
ATOM 1154 C C . GLU A 1 143 ? 10.106 9.153 -1.577 1.00 95.25 143 GLU A C 1
ATOM 1156 O O . GLU A 1 143 ? 9.449 9.434 -0.572 1.00 95.25 143 GLU A O 1
ATOM 1161 N N . TYR A 1 144 ? 10.042 7.939 -2.144 1.00 93.44 144 TYR A N 1
ATOM 1162 C CA . TYR A 1 144 ? 9.261 6.829 -1.572 1.00 93.44 144 TYR A CA 1
ATOM 1163 C C . TYR A 1 144 ? 9.770 6.414 -0.190 1.00 93.44 144 TYR A C 1
ATOM 1165 O O . TYR A 1 144 ? 8.981 6.295 0.747 1.00 93.44 144 TYR A O 1
ATOM 1173 N N . ALA A 1 145 ? 11.084 6.231 -0.036 1.00 92.38 145 ALA A N 1
ATOM 1174 C CA . ALA A 1 145 ? 11.683 5.848 1.241 1.00 92.38 145 ALA A CA 1
ATOM 1175 C C . ALA A 1 145 ? 11.477 6.926 2.320 1.00 92.38 145 ALA A C 1
ATOM 1177 O O . ALA A 1 145 ? 11.210 6.620 3.484 1.00 92.38 145 ALA A O 1
ATOM 1178 N N . PHE A 1 146 ? 11.577 8.205 1.948 1.00 92.12 146 PHE A N 1
ATOM 1179 C CA . PHE A 1 146 ? 11.232 9.315 2.829 1.00 92.12 146 PHE A CA 1
ATOM 1180 C C . PHE A 1 146 ? 9.749 9.280 3.211 1.00 92.12 146 PHE A C 1
ATOM 1182 O O . PHE A 1 146 ? 9.429 9.338 4.396 1.00 92.12 146 PHE A O 1
ATOM 1189 N N . GLY A 1 147 ? 8.859 9.108 2.232 1.00 91.25 147 GLY A N 1
ATOM 1190 C CA . GLY A 1 147 ? 7.424 9.049 2.471 1.00 91.25 147 GLY A CA 1
ATOM 1191 C C . GLY A 1 147 ? 7.005 7.919 3.402 1.00 91.25 147 GLY A C 1
ATOM 1192 O O . GLY A 1 147 ? 6.333 8.173 4.397 1.00 91.25 147 GLY A O 1
ATOM 1193 N N . GLY A 1 148 ? 7.496 6.702 3.162 1.00 90.62 148 GLY A N 1
ATOM 1194 C CA . GLY A 1 148 ? 7.211 5.552 4.019 1.00 90.62 148 GLY A CA 1
ATOM 1195 C C . GLY A 1 148 ? 7.697 5.731 5.462 1.00 90.62 148 GLY A C 1
ATOM 1196 O O . GLY A 1 148 ? 7.040 5.264 6.392 1.00 90.62 148 GLY A O 1
ATOM 1197 N N . ARG A 1 149 ? 8.814 6.447 5.681 1.00 91.62 149 ARG A N 1
ATOM 1198 C CA . ARG A 1 149 ? 9.271 6.817 7.034 1.00 91.62 149 ARG A CA 1
ATOM 1199 C C . ARG A 1 149 ? 8.328 7.812 7.705 1.00 91.62 149 ARG A C 1
ATOM 1201 O O . ARG A 1 149 ? 8.010 7.626 8.874 1.00 91.62 149 ARG A O 1
ATOM 1208 N N . MET A 1 150 ? 7.873 8.831 6.977 1.00 92.75 150 MET A N 1
ATOM 1209 C CA . MET A 1 150 ? 6.931 9.819 7.510 1.00 92.75 150 MET A CA 1
ATOM 1210 C C . MET A 1 150 ? 5.597 9.173 7.887 1.00 92.75 150 MET A C 1
ATOM 1212 O O . MET A 1 150 ? 5.133 9.371 9.005 1.00 92.75 150 MET A O 1
ATOM 1216 N N . THR A 1 151 ? 5.032 8.340 7.011 1.00 93.00 151 THR A N 1
ATOM 1217 C CA . THR A 1 151 ? 3.791 7.603 7.287 1.00 93.00 151 THR A CA 1
ATOM 1218 C C . THR A 1 151 ? 3.934 6.691 8.507 1.00 93.00 151 THR A C 1
ATOM 1220 O O . THR A 1 151 ? 3.072 6.703 9.380 1.00 93.00 151 THR A O 1
ATOM 1223 N N . PHE A 1 152 ? 5.052 5.966 8.636 1.00 94.19 152 PHE A N 1
ATOM 1224 C CA . PHE A 1 152 ? 5.301 5.140 9.821 1.00 94.19 152 PHE A CA 1
ATOM 1225 C C . PHE A 1 152 ? 5.420 5.970 11.109 1.00 94.19 152 PHE A C 1
ATOM 1227 O O . PHE A 1 152 ? 4.868 5.591 12.135 1.00 94.19 152 PHE A O 1
ATOM 1234 N N . ASN A 1 153 ? 6.112 7.113 11.070 1.00 93.50 153 ASN A N 1
ATOM 1235 C CA . ASN A 1 153 ? 6.230 7.990 12.236 1.00 93.50 153 ASN A CA 1
ATOM 1236 C C . ASN A 1 153 ? 4.870 8.551 12.672 1.00 93.50 153 ASN A C 1
ATOM 1238 O O . ASN A 1 153 ? 4.619 8.649 13.869 1.00 93.50 153 ASN A O 1
ATOM 1242 N N . ARG A 1 154 ? 3.985 8.878 11.721 1.00 92.69 154 ARG A N 1
ATOM 1243 C CA . ARG A 1 154 ? 2.605 9.284 12.027 1.00 92.69 154 ARG A CA 1
ATOM 1244 C C . ARG A 1 154 ? 1.809 8.148 12.654 1.00 92.69 154 ARG A C 1
ATOM 1246 O O . ARG A 1 154 ? 1.173 8.360 13.674 1.00 92.69 154 ARG A O 1
ATOM 1253 N N . LEU A 1 155 ? 1.912 6.936 12.111 1.00 94.56 155 LEU A N 1
ATOM 1254 C CA . LEU A 1 155 ? 1.287 5.756 12.708 1.00 94.56 155 LEU A CA 1
ATOM 1255 C C . LEU A 1 155 ? 1.734 5.547 14.166 1.00 94.56 155 LEU A C 1
ATOM 1257 O O . LEU A 1 155 ? 0.901 5.267 15.020 1.00 94.56 155 LEU A O 1
ATOM 1261 N N . ILE A 1 156 ? 3.022 5.740 14.473 1.00 93.50 156 ILE A N 1
ATOM 1262 C CA . ILE A 1 156 ? 3.524 5.694 15.856 1.00 93.50 156 ILE A CA 1
ATOM 1263 C C . ILE A 1 156 ? 2.920 6.810 16.714 1.00 93.50 156 ILE A C 1
ATOM 1265 O O . ILE A 1 156 ? 2.490 6.536 17.828 1.00 93.50 156 ILE A O 1
ATOM 1269 N N . TYR A 1 157 ? 2.864 8.039 16.200 1.00 93.19 157 TYR A N 1
ATOM 1270 C CA . TYR A 1 157 ? 2.270 9.170 16.914 1.00 93.19 157 TYR A CA 1
ATOM 1271 C C . TYR A 1 157 ? 0.798 8.915 17.278 1.00 93.19 157 TYR A C 1
ATOM 1273 O O . TYR A 1 157 ? 0.401 9.132 18.421 1.00 93.19 157 TYR A O 1
ATOM 1281 N N . GLU A 1 158 ? 0.004 8.388 16.342 1.00 93.06 158 GLU A N 1
ATOM 1282 C CA . GLU A 1 158 ? -1.391 8.023 16.611 1.00 93.06 158 GLU A CA 1
ATOM 1283 C C . GLU A 1 158 ? -1.491 6.875 17.627 1.00 93.06 158 GLU A C 1
ATOM 1285 O O . GLU A 1 158 ? -2.315 6.931 18.540 1.00 93.06 158 GLU A O 1
ATOM 1290 N N . LEU A 1 159 ? -0.618 5.862 17.526 1.00 91.88 159 LEU A N 1
ATOM 1291 C CA . LEU A 1 159 ? -0.551 4.757 18.491 1.00 91.88 159 LEU A CA 1
ATOM 1292 C C . LEU A 1 159 ? -0.240 5.231 19.916 1.00 91.88 159 LEU A C 1
ATOM 1294 O O . LEU A 1 159 ? -0.829 4.715 20.861 1.00 91.88 159 LEU A O 1
ATOM 1298 N N . GLU A 1 160 ? 0.640 6.219 20.093 1.00 90.56 160 GLU A N 1
ATOM 1299 C CA . GLU A 1 160 ? 0.958 6.789 21.413 1.00 90.56 160 GLU A CA 1
ATOM 1300 C C . GLU A 1 160 ? -0.253 7.480 22.070 1.00 90.56 160 GLU A C 1
ATOM 1302 O O . GLU A 1 160 ? -0.331 7.559 23.298 1.00 90.56 160 GLU A O 1
ATOM 1307 N N . GLY A 1 161 ? -1.213 7.955 21.267 1.00 88.69 161 GLY A N 1
ATOM 1308 C CA . GLY A 1 161 ? -2.465 8.568 21.724 1.00 88.69 161 GLY A CA 1
ATOM 1309 C C . GLY A 1 161 ? -3.605 7.579 22.005 1.00 88.69 161 GLY A C 1
ATOM 1310 O O . GLY A 1 161 ? -4.693 7.997 22.419 1.00 88.69 161 GLY A O 1
ATOM 1311 N N . ILE A 1 162 ? -3.391 6.282 21.775 1.00 90.56 162 ILE A N 1
ATOM 1312 C CA . ILE A 1 162 ? -4.392 5.225 21.942 1.00 90.56 162 ILE A CA 1
ATOM 1313 C C . ILE A 1 162 ? -4.160 4.515 23.282 1.00 90.56 162 ILE A C 1
ATOM 1315 O O . ILE A 1 162 ? -3.047 4.165 23.653 1.00 90.56 162 ILE A O 1
ATOM 1319 N N . ASN A 1 163 ? -5.230 4.321 24.051 1.00 87.31 163 ASN A N 1
ATOM 1320 C CA . ASN A 1 163 ? -5.225 3.646 25.354 1.00 87.31 163 ASN A CA 1
ATOM 1321 C C . ASN A 1 163 ? -5.873 2.255 25.314 1.00 87.31 163 ASN A C 1
ATOM 1323 O O . ASN A 1 163 ? -5.863 1.544 26.321 1.00 87.31 163 ASN A O 1
ATOM 1327 N N . GLU A 1 164 ? -6.452 1.908 24.175 1.00 89.25 164 GLU A N 1
ATOM 1328 C CA . GLU A 1 164 ? -7.227 0.717 23.904 1.00 89.25 164 GLU A CA 1
ATOM 1329 C C . GLU A 1 164 ? -6.297 -0.511 23.919 1.00 89.25 164 GLU A C 1
ATOM 1331 O O . GLU A 1 164 ? -5.205 -0.455 23.347 1.00 89.25 164 GLU A O 1
ATOM 1336 N N . PRO A 1 165 ? -6.678 -1.609 24.599 1.00 87.19 165 PRO A N 1
ATOM 1337 C CA . PRO A 1 165 ? -5.793 -2.759 24.800 1.00 87.19 165 PRO A CA 1
ATOM 1338 C C . PRO A 1 165 ? -5.473 -3.482 23.489 1.00 87.19 165 PRO A C 1
ATOM 1340 O O . PRO A 1 165 ? -4.335 -3.899 23.295 1.00 87.19 165 PRO A O 1
ATOM 1343 N N . THR A 1 166 ? -6.449 -3.561 22.584 1.00 92.19 166 THR A N 1
ATOM 1344 C CA . THR A 1 166 ? -6.314 -4.201 21.275 1.00 92.19 166 THR A CA 1
ATOM 1345 C C . THR A 1 166 ? -6.603 -3.185 20.179 1.00 92.19 166 THR A C 1
ATOM 1347 O O . THR A 1 166 ? -7.663 -2.547 20.170 1.00 92.19 166 THR A O 1
ATOM 1350 N N . VAL A 1 167 ? -5.661 -3.036 19.248 1.00 95.44 167 VAL A N 1
ATOM 1351 C CA . VAL A 1 167 ? -5.737 -2.075 18.141 1.00 95.44 167 VAL A CA 1
ATOM 1352 C C . VAL A 1 167 ? -5.531 -2.813 16.829 1.00 95.44 167 VAL A C 1
ATOM 1354 O O . VAL A 1 167 ? -4.507 -3.468 16.638 1.00 95.44 167 VAL A O 1
ATOM 1357 N N . ALA A 1 168 ? -6.481 -2.685 15.904 1.00 97.38 168 ALA A N 1
ATOM 1358 C CA . ALA A 1 168 ? -6.295 -3.179 14.546 1.00 97.38 168 ALA A CA 1
ATOM 1359 C C . ALA A 1 168 ? -5.668 -2.096 13.661 1.00 97.38 168 ALA A C 1
ATOM 1361 O O . ALA A 1 168 ? -6.023 -0.925 13.755 1.00 97.38 168 ALA A O 1
ATOM 1362 N N . ILE A 1 169 ? -4.753 -2.484 12.782 1.00 97.75 169 ILE A N 1
ATOM 1363 C CA . ILE A 1 169 ? -4.057 -1.595 11.854 1.00 97.75 169 ILE A CA 1
ATOM 1364 C C . ILE A 1 169 ? -4.277 -2.133 10.445 1.00 97.75 169 ILE A C 1
ATOM 1366 O O . ILE A 1 169 ? -3.835 -3.231 10.120 1.00 97.75 169 ILE A O 1
ATOM 1370 N N . LEU A 1 170 ? -4.940 -1.356 9.597 1.00 98.06 170 LEU A N 1
ATOM 1371 C CA . LEU A 1 170 ? -5.002 -1.616 8.164 1.00 98.06 170 LEU A CA 1
ATOM 1372 C C . LEU A 1 170 ? -3.750 -1.038 7.511 1.00 98.06 170 LEU A C 1
ATOM 1374 O O . LEU A 1 170 ? -3.470 0.144 7.679 1.00 98.06 170 LEU A O 1
ATOM 1378 N N . ALA A 1 171 ? -3.016 -1.854 6.758 1.00 96.88 171 ALA A N 1
ATOM 1379 C CA . ALA A 1 171 ? -1.843 -1.403 6.017 1.00 96.88 171 ALA A CA 1
ATOM 1380 C C . ALA A 1 171 ? -1.751 -2.057 4.632 1.00 96.88 171 ALA A C 1
ATOM 1382 O O . ALA A 1 171 ? -2.282 -3.153 4.400 1.00 96.88 171 ALA A O 1
ATOM 1383 N N . GLY A 1 172 ? -1.033 -1.397 3.720 1.00 95.19 172 GLY A N 1
ATOM 1384 C CA . GLY A 1 172 ? -0.561 -2.004 2.485 1.00 95.19 172 GLY A CA 1
ATOM 1385 C C . GLY A 1 172 ? 0.536 -3.043 2.747 1.00 95.19 172 GLY A C 1
ATOM 1386 O O . GLY A 1 172 ? 0.787 -3.455 3.882 1.00 95.19 172 GLY A O 1
ATOM 1387 N N . LEU A 1 173 ? 1.262 -3.449 1.704 1.00 93.50 173 LEU A N 1
ATOM 1388 C CA . LEU A 1 173 ? 2.359 -4.423 1.820 1.00 93.50 173 LEU A CA 1
ATOM 1389 C C . LEU A 1 173 ? 3.530 -3.926 2.687 1.00 93.50 173 LEU A C 1
ATOM 1391 O O . LEU A 1 173 ? 4.318 -4.728 3.193 1.00 93.50 173 LEU A O 1
ATOM 1395 N N . GLU A 1 174 ? 3.648 -2.616 2.890 1.00 92.12 174 GLU A N 1
ATOM 1396 C CA . GLU A 1 174 ? 4.553 -1.998 3.858 1.00 92.12 174 GLU A CA 1
ATOM 1397 C C . GLU A 1 174 ? 4.236 -2.377 5.313 1.00 92.12 174 GLU A C 1
ATOM 1399 O O . GLU A 1 174 ? 5.122 -2.287 6.165 1.00 92.12 174 GLU A O 1
ATOM 1404 N N . GLY A 1 175 ? 3.034 -2.889 5.595 1.00 94.50 175 GLY A N 1
ATOM 1405 C CA . GLY A 1 175 ? 2.636 -3.380 6.911 1.00 94.50 175 GLY A CA 1
ATOM 1406 C C . GLY A 1 175 ? 3.540 -4.493 7.452 1.00 94.50 175 GLY A C 1
ATOM 1407 O O . GLY A 1 175 ? 3.792 -4.539 8.653 1.00 94.50 175 GLY A O 1
ATOM 1408 N N . PHE A 1 176 ? 4.161 -5.305 6.585 1.00 94.19 176 PHE A N 1
ATOM 1409 C CA . PHE A 1 176 ? 5.203 -6.253 7.011 1.00 94.19 176 PHE A CA 1
ATOM 1410 C C . PHE A 1 176 ? 6.438 -5.551 7.593 1.00 94.19 176 PHE A C 1
ATOM 1412 O O . PHE A 1 176 ? 7.058 -6.039 8.537 1.00 94.19 176 PHE A O 1
ATOM 1419 N N . GLN A 1 177 ? 6.818 -4.396 7.038 1.00 92.69 177 GLN A N 1
ATOM 1420 C CA . GLN A 1 177 ? 7.916 -3.596 7.582 1.00 92.69 177 GLN A CA 1
ATOM 1421 C C . GLN A 1 177 ? 7.492 -2.888 8.869 1.00 92.69 177 GLN A C 1
ATOM 1423 O O . GLN A 1 177 ? 8.317 -2.724 9.767 1.00 92.69 177 GLN A O 1
ATOM 1428 N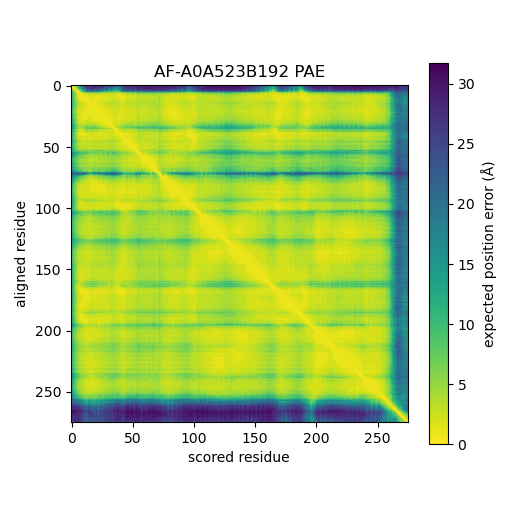 N . TYR A 1 178 ? 6.227 -2.467 8.962 1.00 94.81 178 TYR A N 1
ATOM 1429 C CA . TYR A 1 178 ? 5.679 -1.877 10.181 1.00 94.81 178 TYR A CA 1
ATOM 1430 C C . TYR A 1 178 ? 5.705 -2.886 11.323 1.00 94.81 178 TYR A C 1
ATOM 1432 O O . TYR A 1 178 ? 6.220 -2.546 12.383 1.00 94.81 178 TYR A O 1
ATOM 1440 N N . ALA A 1 179 ? 5.275 -4.127 11.076 1.00 96.06 179 ALA A N 1
ATOM 1441 C CA . ALA A 1 179 ? 5.319 -5.213 12.048 1.00 96.06 179 ALA A CA 1
ATOM 1442 C C . ALA A 1 179 ? 6.723 -5.386 12.641 1.00 96.06 179 ALA A C 1
ATOM 1444 O O . ALA A 1 179 ? 6.908 -5.176 13.835 1.00 96.06 179 ALA A O 1
ATOM 1445 N N . ARG A 1 180 ? 7.740 -5.595 11.790 1.00 94.25 180 ARG A N 1
ATOM 1446 C CA . ARG A 1 180 ? 9.142 -5.747 12.228 1.00 94.25 180 ARG A CA 1
ATOM 1447 C C . ARG A 1 180 ? 9.639 -4.556 13.059 1.00 94.25 180 ARG A C 1
ATOM 1449 O O . ARG A 1 180 ? 10.351 -4.725 14.047 1.00 94.25 180 ARG A O 1
ATOM 1456 N N . LYS A 1 181 ? 9.283 -3.326 12.667 1.00 93.75 181 LYS A N 1
ATOM 1457 C CA . LYS A 1 181 ? 9.680 -2.109 13.399 1.00 93.75 181 LYS A CA 1
ATOM 1458 C C . LYS A 1 181 ? 8.954 -1.977 14.741 1.00 93.75 181 LYS A C 1
ATOM 1460 O O . LYS A 1 181 ? 9.572 -1.536 15.707 1.00 93.75 181 LYS A O 1
ATOM 1465 N N . LEU A 1 182 ? 7.678 -2.340 14.812 1.00 94.25 182 LEU A N 1
ATOM 1466 C CA . LEU A 1 182 ? 6.882 -2.320 16.042 1.00 94.25 182 LEU A CA 1
ATOM 1467 C C . LEU A 1 182 ? 7.350 -3.414 17.019 1.00 94.25 182 LEU A C 1
ATOM 1469 O O . LEU A 1 182 ? 7.567 -3.122 18.192 1.00 94.25 182 LEU A O 1
ATOM 1473 N N . GLU A 1 183 ? 7.637 -4.620 16.529 1.00 93.62 183 GLU A N 1
ATOM 1474 C CA . GLU A 1 183 ? 8.249 -5.710 17.308 1.00 93.62 183 GLU A CA 1
ATOM 1475 C C . GLU A 1 183 ? 9.615 -5.300 17.876 1.00 93.62 183 GLU A C 1
ATOM 1477 O O . GLU A 1 183 ? 9.897 -5.527 19.051 1.00 93.62 183 GLU A O 1
ATOM 1482 N N . SER A 1 184 ? 10.450 -4.602 17.089 1.00 92.56 184 SER A N 1
ATOM 1483 C CA . SER A 1 184 ? 11.742 -4.076 17.569 1.00 92.56 184 SER A CA 1
ATOM 1484 C C . SER A 1 184 ? 11.604 -3.044 18.699 1.00 92.56 184 SER A C 1
ATOM 1486 O O . SER A 1 184 ? 12.544 -2.821 19.460 1.00 92.56 184 SER A O 1
ATOM 1488 N N . LYS A 1 185 ? 10.417 -2.436 18.832 1.00 89.50 185 LYS A N 1
ATOM 1489 C CA . LYS A 1 185 ? 10.035 -1.540 19.932 1.00 89.50 185 LYS A CA 1
ATOM 1490 C C . LYS A 1 185 ? 9.376 -2.290 21.101 1.00 89.50 185 LYS A C 1
ATOM 1492 O O . LYS A 1 185 ? 8.838 -1.639 21.990 1.00 89.50 185 LYS A O 1
ATOM 1497 N N . GLN A 1 186 ? 9.441 -3.626 21.117 1.00 89.19 186 GLN A N 1
ATOM 1498 C CA . GLN A 1 186 ? 8.869 -4.506 22.146 1.00 89.19 186 GLN A CA 1
ATOM 1499 C C . GLN A 1 186 ? 7.336 -4.416 22.256 1.00 89.19 186 GLN A C 1
ATOM 1501 O O . GLN A 1 186 ? 6.774 -4.627 23.330 1.00 89.19 186 GLN A O 1
ATOM 1506 N N . LEU A 1 187 ? 6.653 -4.093 21.153 1.00 90.44 187 LEU A N 1
ATOM 1507 C CA . LEU A 1 187 ? 5.192 -4.140 21.074 1.00 90.44 187 LEU A CA 1
ATOM 1508 C C . LEU A 1 187 ? 4.734 -5.553 20.694 1.00 90.44 187 LEU A C 1
ATOM 1510 O O . LEU A 1 187 ? 5.408 -6.233 19.921 1.00 90.44 187 LEU A O 1
ATOM 1514 N N . ASN A 1 188 ? 3.589 -5.986 21.228 1.00 92.88 188 ASN A N 1
ATOM 1515 C CA . ASN A 1 188 ? 2.995 -7.272 20.876 1.00 92.88 188 ASN A CA 1
ATOM 1516 C C . ASN A 1 188 ? 2.267 -7.133 19.535 1.00 92.88 188 ASN A C 1
ATOM 1518 O O . ASN A 1 188 ? 1.239 -6.463 19.464 1.00 92.88 188 ASN A O 1
ATOM 1522 N N . VAL A 1 189 ? 2.819 -7.722 18.477 1.00 95.50 189 VAL A N 1
ATOM 1523 C CA . VAL A 1 189 ? 2.304 -7.585 17.113 1.00 95.50 189 VAL A CA 1
ATOM 1524 C C . VAL A 1 189 ? 1.895 -8.947 16.575 1.00 95.50 189 VAL A C 1
ATOM 1526 O O . VAL A 1 189 ? 2.673 -9.897 16.601 1.00 95.50 189 VAL A O 1
ATOM 1529 N N . ARG A 1 190 ? 0.693 -9.016 16.009 1.00 95.88 190 ARG A N 1
ATOM 1530 C CA . ARG A 1 190 ? 0.218 -10.130 15.193 1.00 95.88 190 ARG A CA 1
ATOM 1531 C C . ARG A 1 190 ? -0.090 -9.616 13.795 1.00 95.88 190 ARG A C 1
ATOM 1533 O O . ARG A 1 190 ? -0.694 -8.558 13.634 1.00 95.88 190 ARG A O 1
ATOM 1540 N N . VAL A 1 191 ? 0.333 -10.363 12.782 1.00 96.75 191 VAL A N 1
ATOM 1541 C CA . VAL A 1 191 ? 0.127 -10.010 11.375 1.00 96.75 191 VAL A CA 1
ATOM 1542 C C . VAL A 1 191 ? -0.861 -10.981 10.750 1.00 96.75 191 VAL A C 1
ATOM 1544 O O . VAL A 1 191 ? -0.631 -12.185 10.760 1.00 96.75 191 VAL A O 1
ATOM 1547 N N . GLU A 1 192 ? -1.922 -10.439 10.166 1.00 96.00 192 GLU A N 1
ATOM 1548 C CA . GLU A 1 192 ? -2.898 -11.163 9.356 1.00 96.00 192 GLU A CA 1
ATOM 1549 C C . GLU A 1 192 ? -2.744 -10.696 7.910 1.00 96.00 192 GLU A C 1
ATOM 1551 O O . GLU A 1 192 ? -3.048 -9.551 7.571 1.00 96.00 192 GLU A O 1
ATOM 1556 N N . ALA A 1 193 ? -2.206 -11.555 7.050 1.00 95.06 193 ALA A N 1
ATOM 1557 C CA . ALA A 1 193 ? -1.981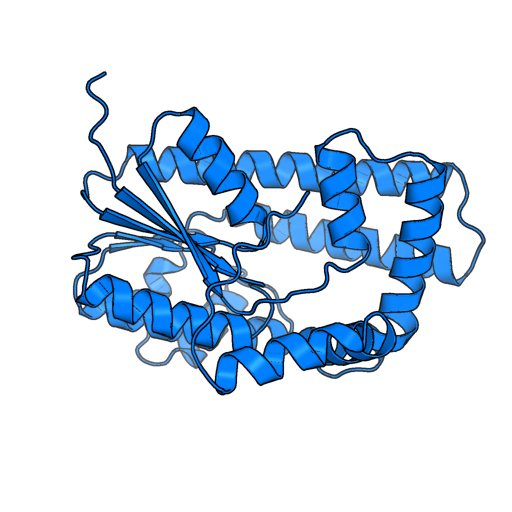 -11.214 5.653 1.00 95.06 193 ALA A CA 1
ATOM 1558 C C . ALA A 1 193 ? -3.116 -11.760 4.785 1.00 95.06 193 ALA A C 1
ATOM 1560 O O . ALA A 1 193 ? -3.412 -12.950 4.828 1.00 95.06 193 ALA A O 1
ATOM 1561 N N . VAL A 1 194 ? -3.733 -10.894 3.983 1.00 94.56 194 VAL A N 1
ATOM 1562 C CA . VAL A 1 194 ? -4.885 -11.240 3.139 1.00 94.56 194 VAL A CA 1
ATOM 1563 C C . VAL A 1 194 ? -4.657 -10.812 1.692 1.00 94.56 194 VAL A C 1
ATOM 1565 O O . VAL A 1 194 ? -3.934 -9.851 1.418 1.00 94.56 194 VAL A O 1
ATOM 1568 N N . GLY A 1 195 ? -5.276 -11.527 0.749 1.00 87.12 195 GLY A N 1
ATOM 1569 C CA . GLY A 1 195 ? -5.023 -11.316 -0.680 1.00 87.12 195 GLY A CA 1
ATOM 1570 C C . GLY A 1 195 ? -3.620 -11.743 -1.110 1.00 87.12 195 GLY A C 1
ATOM 1571 O O . GLY A 1 195 ? -3.005 -11.086 -1.948 1.00 87.12 195 GLY A O 1
ATOM 1572 N N . LEU A 1 196 ? -3.108 -12.812 -0.497 1.00 84.69 196 LEU A N 1
ATOM 1573 C CA . LEU A 1 196 ? -1.856 -13.472 -0.855 1.00 84.69 196 LEU A CA 1
ATOM 1574 C C . LEU A 1 196 ? -2.144 -14.872 -1.427 1.00 84.69 196 LEU A C 1
ATOM 1576 O O . LEU A 1 196 ? -3.204 -15.412 -1.137 1.00 84.69 196 LEU A O 1
ATOM 1580 N N . PRO A 1 197 ? -1.219 -15.466 -2.208 1.00 85.06 197 PRO A N 1
ATOM 1581 C CA . PRO A 1 197 ? 0.077 -14.930 -2.644 1.00 85.06 197 PRO A CA 1
ATOM 1582 C C . PRO A 1 197 ? -0.020 -13.731 -3.611 1.00 85.06 197 PRO A C 1
ATOM 1584 O O . PRO A 1 197 ? -0.879 -13.688 -4.483 1.00 85.06 197 PRO A O 1
ATOM 1587 N N . TYR A 1 198 ? 0.907 -12.772 -3.475 1.00 88.69 198 TYR A N 1
ATOM 1588 C CA . TYR A 1 198 ? 1.005 -11.555 -4.297 1.00 88.69 198 TYR A CA 1
ATOM 1589 C C . TYR A 1 198 ? 2.392 -11.441 -4.937 1.00 88.69 198 TYR A C 1
ATOM 1591 O O . TYR A 1 198 ? 3.409 -11.470 -4.234 1.00 88.69 198 TYR A O 1
ATOM 1599 N N . LEU A 1 199 ? 2.450 -11.274 -6.260 1.00 92.25 199 LEU A N 1
ATOM 1600 C CA . LEU A 1 199 ? 3.709 -11.084 -6.976 1.00 92.25 199 LEU A CA 1
ATOM 1601 C C . LEU A 1 199 ? 4.057 -9.600 -7.035 1.00 92.25 199 LEU A C 1
ATOM 1603 O O . LEU A 1 199 ? 3.410 -8.851 -7.743 1.00 92.25 199 LEU A O 1
ATOM 1607 N N . ARG A 1 200 ? 5.111 -9.149 -6.355 1.00 93.44 200 ARG A N 1
ATOM 1608 C CA . ARG A 1 200 ? 5.486 -7.724 -6.399 1.00 93.44 200 ARG A CA 1
ATOM 1609 C C . ARG A 1 200 ? 5.867 -7.266 -7.800 1.00 93.44 200 ARG A C 1
ATOM 1611 O O . ARG A 1 200 ? 6.719 -7.885 -8.437 1.00 93.44 200 ARG A O 1
ATOM 1618 N N . ASN A 1 201 ? 5.294 -6.148 -8.242 1.00 94.94 201 ASN A N 1
ATOM 1619 C CA . ASN A 1 201 ? 5.636 -5.558 -9.531 1.00 94.94 201 ASN A CA 1
ATOM 1620 C C . ASN A 1 201 ? 7.055 -4.946 -9.506 1.00 94.94 201 ASN A C 1
ATOM 1622 O O . ASN A 1 201 ? 7.596 -4.671 -8.430 1.00 94.94 201 ASN A O 1
ATOM 1626 N N . PRO A 1 202 ? 7.677 -4.686 -10.670 1.00 97.25 202 PRO A N 1
ATOM 1627 C CA . PRO A 1 202 ? 9.062 -4.219 -10.704 1.00 97.25 202 PRO A CA 1
ATOM 1628 C C . PRO A 1 202 ? 9.315 -2.911 -9.934 1.00 97.25 202 PRO A C 1
ATOM 1630 O O . PRO A 1 202 ? 10.382 -2.761 -9.341 1.00 97.25 202 PRO A O 1
ATOM 1633 N N . LEU A 1 203 ? 8.351 -1.981 -9.872 1.00 96.69 203 LEU A N 1
ATOM 1634 C CA . LEU A 1 203 ? 8.490 -0.752 -9.079 1.00 96.69 203 LEU A CA 1
ATOM 1635 C C . LEU A 1 203 ? 8.510 -1.038 -7.577 1.00 96.69 203 LEU A C 1
ATOM 1637 O O . LEU A 1 203 ? 9.322 -0.465 -6.855 1.00 96.69 203 LEU A O 1
ATOM 1641 N N . GLU A 1 204 ? 7.671 -1.950 -7.101 1.00 95.31 204 GLU A N 1
ATOM 1642 C CA . GLU A 1 204 ? 7.682 -2.374 -5.698 1.00 95.31 204 GLU A CA 1
ATOM 1643 C C . GLU A 1 204 ? 8.991 -3.077 -5.334 1.00 95.31 204 GLU A C 1
ATOM 1645 O O . GLU A 1 204 ? 9.546 -2.832 -4.261 1.00 95.31 204 GLU A O 1
ATOM 1650 N N . VAL A 1 205 ? 9.529 -3.895 -6.245 1.00 96.69 205 VAL A N 1
ATOM 1651 C CA . VAL A 1 205 ? 10.849 -4.520 -6.080 1.00 96.69 205 VAL A CA 1
ATOM 1652 C C . VAL A 1 205 ? 11.947 -3.455 -5.997 1.00 96.69 205 VAL A C 1
ATOM 1654 O O . VAL A 1 205 ? 12.782 -3.526 -5.092 1.00 96.69 205 VAL A O 1
ATOM 1657 N N . MET A 1 206 ? 11.921 -2.438 -6.872 1.00 97.75 206 MET A N 1
ATOM 1658 C CA . MET A 1 206 ? 12.856 -1.304 -6.813 1.00 97.75 206 MET A CA 1
ATOM 1659 C C . MET A 1 206 ? 12.779 -0.579 -5.466 1.00 97.75 206 MET A C 1
ATOM 1661 O O . MET A 1 206 ? 13.812 -0.344 -4.843 1.00 97.75 206 MET A O 1
ATOM 1665 N N . ILE A 1 207 ? 11.571 -0.257 -4.988 1.00 95.12 207 ILE A N 1
ATOM 1666 C CA . ILE A 1 207 ? 11.360 0.450 -3.715 1.00 95.12 207 ILE A CA 1
ATOM 1667 C C . ILE A 1 207 ? 11.929 -0.355 -2.541 1.00 95.12 207 ILE A C 1
ATOM 1669 O O . ILE A 1 207 ? 12.648 0.200 -1.707 1.00 95.12 207 ILE A O 1
ATOM 1673 N N . ILE A 1 208 ? 11.652 -1.661 -2.483 1.00 93.00 208 ILE A N 1
ATOM 1674 C CA . ILE A 1 208 ? 12.122 -2.523 -1.392 1.00 93.00 208 ILE A CA 1
ATOM 1675 C C . ILE A 1 208 ? 13.644 -2.643 -1.412 1.00 93.00 208 ILE A C 1
ATOM 1677 O O . ILE A 1 208 ? 14.276 -2.343 -0.397 1.00 93.00 208 ILE A O 1
ATOM 1681 N N . LYS A 1 209 ? 14.241 -3.019 -2.549 1.00 95.69 209 LYS A N 1
ATOM 1682 C CA . LYS A 1 209 ? 15.701 -3.160 -2.661 1.00 95.69 209 LYS A CA 1
ATOM 1683 C C . LYS A 1 209 ? 16.417 -1.846 -2.357 1.00 95.69 209 LYS A C 1
ATOM 1685 O O . LYS A 1 209 ? 17.396 -1.843 -1.617 1.00 95.69 209 LYS A O 1
ATOM 1690 N N . HIS A 1 210 ? 15.893 -0.721 -2.849 1.00 95.44 210 HIS A N 1
ATOM 1691 C CA . HIS A 1 210 ? 16.448 0.602 -2.555 1.00 95.44 210 HIS A CA 1
ATOM 1692 C C . HIS A 1 210 ? 16.396 0.924 -1.062 1.00 95.44 210 HIS A C 1
ATOM 1694 O O . HIS A 1 210 ? 17.393 1.347 -0.486 1.00 95.44 210 HIS A O 1
ATOM 1700 N N . SER A 1 211 ? 15.259 0.660 -0.408 1.00 90.50 211 SER A N 1
ATOM 1701 C CA . SER A 1 211 ? 15.095 0.916 1.030 1.00 90.50 211 SER A CA 1
ATOM 1702 C C . SER A 1 211 ? 16.051 0.107 1.914 1.00 90.50 211 SER A C 1
ATOM 1704 O O . SER A 1 211 ? 16.359 0.534 3.025 1.00 90.50 211 SER A O 1
ATOM 1706 N N . ARG A 1 212 ? 16.534 -1.036 1.412 1.00 90.44 212 ARG A N 1
ATOM 1707 C CA . ARG A 1 212 ? 17.499 -1.916 2.082 1.00 90.44 212 ARG A CA 1
ATOM 1708 C C . ARG A 1 212 ? 18.955 -1.630 1.698 1.00 90.44 212 ARG A C 1
ATOM 1710 O O . ARG A 1 212 ? 19.854 -2.215 2.287 1.00 90.44 212 ARG A O 1
ATOM 1717 N N . GLY A 1 213 ? 19.203 -0.742 0.731 1.00 93.69 213 GLY A N 1
ATOM 1718 C CA . GLY A 1 213 ? 20.547 -0.510 0.189 1.00 93.69 213 GLY A CA 1
ATOM 1719 C C . GLY A 1 213 ? 21.071 -1.661 -0.680 1.00 93.69 213 GLY A C 1
ATOM 1720 O O . GLY A 1 213 ? 22.273 -1.774 -0.886 1.00 93.69 213 GLY A O 1
ATOM 1721 N N . GLU A 1 214 ? 20.178 -2.510 -1.191 1.00 95.88 214 GLU A N 1
ATOM 1722 C CA . GLU A 1 214 ? 20.487 -3.732 -1.952 1.00 95.88 214 GLU A CA 1
ATOM 1723 C C . GLU A 1 214 ? 20.316 -3.551 -3.470 1.00 95.88 214 GLU A C 1
ATOM 1725 O O . GLU A 1 214 ? 20.379 -4.524 -4.219 1.00 95.88 214 GLU A O 1
ATOM 1730 N N . LEU A 1 215 ? 20.012 -2.334 -3.932 1.00 97.00 215 LEU A N 1
ATOM 1731 C CA . LEU A 1 215 ? 19.729 -2.061 -5.338 1.00 97.00 215 LEU A CA 1
ATOM 1732 C C . LEU A 1 215 ? 20.992 -1.610 -6.072 1.00 97.00 215 LEU A C 1
ATOM 1734 O O . LEU A 1 215 ? 21.449 -0.478 -5.902 1.00 97.00 215 LEU A O 1
ATOM 1738 N N . THR A 1 216 ? 21.535 -2.478 -6.923 1.00 96.75 216 THR A N 1
ATOM 1739 C CA . THR A 1 216 ? 22.655 -2.115 -7.802 1.00 96.75 216 THR A CA 1
ATOM 1740 C C . THR A 1 216 ? 22.186 -1.313 -9.021 1.00 96.75 216 THR A C 1
ATOM 1742 O O . THR A 1 216 ? 21.010 -1.317 -9.390 1.00 96.75 216 THR A O 1
ATOM 1745 N N . VAL A 1 217 ? 23.119 -0.622 -9.687 1.00 96.19 217 VAL A N 1
ATOM 1746 C CA . VAL A 1 217 ? 22.827 0.174 -10.894 1.00 96.19 217 VAL A CA 1
ATOM 1747 C C . VAL A 1 217 ? 22.318 -0.704 -12.044 1.00 96.19 217 VAL A C 1
ATOM 1749 O O . VAL A 1 217 ? 21.364 -0.328 -12.730 1.00 96.19 217 VAL A O 1
ATOM 1752 N N . ASP A 1 218 ? 22.919 -1.878 -12.242 1.00 96.12 218 ASP A N 1
ATOM 1753 C CA . ASP A 1 218 ? 22.517 -2.804 -13.304 1.00 96.12 218 ASP A CA 1
ATOM 1754 C C . ASP A 1 218 ? 21.137 -3.415 -13.034 1.00 96.12 218 ASP A C 1
ATOM 1756 O O . ASP A 1 218 ? 20.305 -3.481 -13.943 1.00 96.12 218 ASP A O 1
ATOM 1760 N N . GLU A 1 219 ? 20.846 -3.779 -11.780 1.00 97.44 219 GLU A N 1
ATOM 1761 C CA . GLU A 1 219 ? 19.507 -4.224 -11.381 1.00 97.44 219 GLU A CA 1
ATOM 1762 C C . GLU A 1 219 ? 18.468 -3.117 -11.553 1.00 97.44 219 GLU A C 1
ATOM 1764 O O . GLU A 1 219 ? 17.393 -3.381 -12.088 1.00 97.44 219 GLU A O 1
ATOM 1769 N N . LEU A 1 220 ? 18.776 -1.876 -11.156 1.00 97.94 220 LEU A N 1
ATOM 1770 C CA . LEU A 1 220 ? 17.877 -0.741 -11.367 1.00 97.94 220 LEU A CA 1
ATOM 1771 C C . LEU A 1 220 ? 17.554 -0.591 -12.856 1.00 97.94 220 LEU A C 1
ATOM 1773 O O . LEU A 1 220 ? 16.391 -0.468 -13.229 1.00 97.94 220 LEU A O 1
ATOM 1777 N N . LYS A 1 221 ? 18.562 -0.657 -13.728 1.00 97.31 221 LYS A N 1
ATOM 1778 C CA . LYS A 1 221 ? 18.362 -0.563 -15.177 1.00 97.31 221 LYS A CA 1
ATOM 1779 C C . LYS A 1 221 ? 17.473 -1.686 -15.717 1.00 97.31 221 LYS A C 1
ATOM 1781 O O . LYS A 1 221 ? 16.612 -1.423 -16.561 1.00 97.31 221 LYS A O 1
ATOM 1786 N N . ALA A 1 222 ? 17.669 -2.915 -15.241 1.00 97.12 222 ALA A N 1
ATOM 1787 C CA . ALA A 1 222 ? 16.845 -4.059 -15.618 1.00 97.12 222 ALA A CA 1
ATOM 1788 C C . ALA A 1 222 ? 15.391 -3.893 -15.143 1.00 97.12 222 ALA A C 1
ATOM 1790 O O . ALA A 1 222 ? 14.469 -4.036 -15.945 1.00 97.12 222 ALA A O 1
ATOM 1791 N N . LEU A 1 223 ? 15.190 -3.503 -13.881 1.00 98.25 223 LEU A N 1
ATOM 1792 C CA . LEU A 1 223 ? 13.868 -3.293 -13.289 1.00 98.25 223 LEU A CA 1
ATOM 1793 C C . LEU A 1 223 ? 13.118 -2.122 -13.925 1.00 98.25 223 LEU A C 1
ATOM 1795 O O . LEU A 1 223 ? 11.912 -2.217 -14.118 1.00 98.25 223 LEU A O 1
ATOM 1799 N N . VAL A 1 224 ? 13.804 -1.041 -14.306 1.00 98.12 224 VAL A N 1
ATOM 1800 C CA . VAL A 1 224 ? 13.191 0.076 -15.046 1.00 98.12 224 VAL A CA 1
ATOM 1801 C C . VAL A 1 224 ? 12.652 -0.399 -16.390 1.00 98.12 224 VAL A C 1
ATOM 1803 O O . VAL A 1 224 ? 11.529 -0.050 -16.757 1.00 98.12 224 VAL A O 1
ATOM 1806 N N . LYS A 1 225 ? 13.428 -1.209 -17.119 1.00 96.81 225 LYS A N 1
ATOM 1807 C CA . LYS A 1 225 ? 12.981 -1.782 -18.391 1.00 96.81 225 LYS A CA 1
ATOM 1808 C C . LYS A 1 225 ? 11.780 -2.704 -18.179 1.00 96.81 225 LYS A C 1
ATOM 1810 O O . LYS A 1 225 ? 10.770 -2.547 -18.857 1.00 96.81 225 LYS A O 1
ATOM 1815 N N . GLU A 1 226 ? 11.867 -3.608 -17.208 1.00 97.00 226 GLU A N 1
ATOM 1816 C CA . GLU A 1 226 ? 10.775 -4.529 -16.888 1.00 97.00 226 GLU A CA 1
ATOM 1817 C C . GLU A 1 226 ? 9.507 -3.787 -16.442 1.00 97.00 226 GLU A C 1
ATOM 1819 O O . GLU A 1 226 ? 8.405 -4.144 -16.850 1.00 97.00 226 GLU A O 1
ATOM 1824 N N . TYR A 1 227 ? 9.648 -2.715 -15.660 1.00 97.75 227 TYR A N 1
ATOM 1825 C CA . TYR A 1 227 ? 8.527 -1.874 -15.253 1.00 97.75 227 TYR A CA 1
ATOM 1826 C C . TYR A 1 227 ? 7.887 -1.155 -16.444 1.00 97.75 227 TYR A C 1
ATOM 1828 O O . TYR A 1 227 ? 6.663 -1.077 -16.540 1.00 97.75 227 TYR A O 1
ATOM 1836 N N . ALA A 1 228 ? 8.697 -0.645 -17.373 1.00 97.44 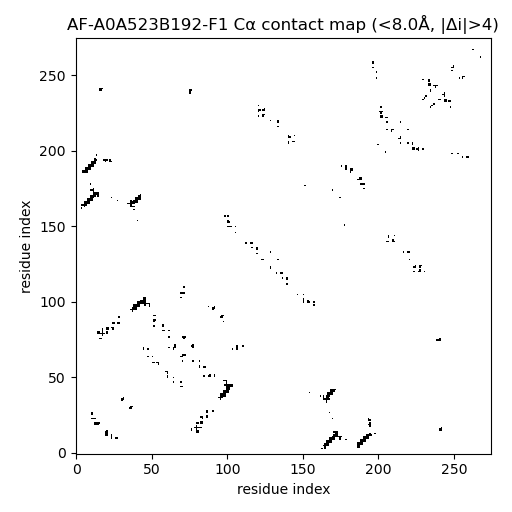228 ALA A N 1
ATOM 1837 C CA . ALA A 1 228 ? 8.191 -0.012 -18.583 1.00 97.44 228 ALA A CA 1
ATOM 1838 C C . ALA A 1 228 ? 7.411 -1.008 -19.460 1.00 97.44 228 ALA A C 1
ATOM 1840 O O . ALA A 1 228 ? 6.327 -0.678 -19.952 1.00 97.44 228 ALA A O 1
ATOM 1841 N N . ASP A 1 229 ? 7.909 -2.241 -19.585 1.00 96.44 229 ASP A N 1
ATOM 1842 C CA . ASP A 1 229 ? 7.217 -3.330 -20.278 1.00 96.44 229 ASP A CA 1
ATOM 1843 C C . ASP A 1 229 ? 5.922 -3.734 -19.553 1.00 96.44 229 ASP A C 1
ATOM 1845 O O . ASP A 1 229 ? 4.894 -3.928 -20.207 1.00 96.44 229 ASP A O 1
ATOM 1849 N N . TYR A 1 230 ? 5.928 -3.794 -18.216 1.00 97.12 230 TYR A N 1
ATOM 1850 C CA . TYR A 1 230 ? 4.729 -4.027 -17.402 1.00 97.12 230 TYR A CA 1
ATOM 1851 C C . TYR A 1 230 ? 3.648 -2.971 -17.678 1.00 97.12 230 TYR A C 1
ATOM 1853 O O . TYR A 1 230 ? 2.497 -3.300 -17.975 1.00 97.12 230 TYR A O 1
ATOM 1861 N N . VAL A 1 231 ? 4.022 -1.690 -17.659 1.00 96.50 231 VAL A N 1
ATOM 1862 C CA . VAL A 1 231 ? 3.080 -0.596 -17.919 1.00 96.50 231 VAL A CA 1
ATOM 1863 C C . VAL A 1 231 ? 2.527 -0.669 -19.345 1.00 96.50 231 VAL A C 1
ATOM 1865 O O . VAL A 1 231 ? 1.311 -0.622 -19.536 1.00 96.50 231 VAL A O 1
ATOM 1868 N N . ARG A 1 232 ? 3.398 -0.824 -20.350 1.00 96.25 232 ARG A N 1
ATOM 1869 C CA . ARG A 1 232 ? 3.010 -0.839 -21.771 1.00 96.25 232 ARG A CA 1
ATOM 1870 C C . ARG A 1 232 ? 2.107 -2.019 -22.132 1.00 96.25 232 ARG A C 1
ATOM 1872 O O . ARG A 1 232 ? 1.180 -1.857 -22.928 1.00 96.25 232 ARG A O 1
ATOM 1879 N N . ASN A 1 233 ? 2.423 -3.205 -21.620 1.00 96.25 233 ASN A N 1
ATOM 1880 C CA . ASN A 1 233 ? 1.784 -4.443 -22.060 1.00 96.25 233 ASN A CA 1
ATOM 1881 C C . ASN A 1 233 ? 0.560 -4.819 -21.221 1.00 96.25 233 ASN A C 1
ATOM 1883 O O . ASN A 1 233 ? -0.301 -5.529 -21.737 1.00 96.25 233 ASN A O 1
ATOM 1887 N N . TYR A 1 234 ? 0.459 -4.324 -19.983 1.00 96.06 234 TYR A N 1
ATOM 1888 C CA . TYR A 1 234 ? -0.613 -4.698 -19.060 1.00 96.06 234 TYR A CA 1
ATOM 1889 C C . TYR A 1 234 ? -1.390 -3.476 -18.576 1.00 96.06 234 TYR A C 1
ATOM 1891 O O . TYR A 1 234 ? -2.560 -3.343 -18.920 1.00 96.06 234 TYR A O 1
ATOM 1899 N N . VAL A 1 235 ? -0.751 -2.540 -17.863 1.00 92.94 235 VAL A N 1
ATOM 1900 C CA . VAL A 1 235 ? -1.460 -1.425 -17.196 1.00 92.94 235 VAL A CA 1
ATOM 1901 C C . VAL A 1 235 ? -2.249 -0.554 -18.176 1.00 92.94 235 VAL A C 1
ATOM 1903 O O . VAL A 1 235 ? -3.395 -0.223 -17.906 1.00 92.94 235 VAL A O 1
ATOM 1906 N N . VAL A 1 236 ? -1.672 -0.207 -19.330 1.00 91.56 236 VAL A N 1
ATOM 1907 C CA . VAL A 1 236 ? -2.347 0.633 -20.344 1.00 91.56 236 VAL A CA 1
ATOM 1908 C C . VAL A 1 236 ? -3.463 -0.119 -21.088 1.00 91.56 236 VAL A C 1
ATOM 1910 O O . VAL A 1 236 ? -4.304 0.505 -21.727 1.00 91.56 236 VAL A O 1
ATOM 1913 N N . ARG A 1 237 ? -3.470 -1.456 -21.041 1.00 92.19 237 ARG A N 1
ATOM 1914 C CA . ARG A 1 237 ? -4.370 -2.309 -21.837 1.00 92.19 237 ARG A CA 1
ATOM 1915 C C . ARG A 1 237 ? -5.532 -2.909 -21.048 1.00 92.19 237 ARG A C 1
ATOM 1917 O O . ARG A 1 237 ? -6.309 -3.653 -21.640 1.00 92.19 237 ARG A O 1
ATOM 1924 N N . CYS A 1 238 ? -5.610 -2.646 -19.750 1.00 89.56 238 CYS A N 1
ATOM 1925 C CA . CYS A 1 238 ? -6.619 -3.213 -18.856 1.00 89.56 238 CYS A CA 1
ATOM 1926 C C . CYS A 1 238 ? -7.462 -2.094 -18.242 1.00 89.56 238 CYS A C 1
ATOM 1928 O O . CYS A 1 238 ? -7.012 -0.950 -18.144 1.00 89.56 238 CYS A O 1
ATOM 1930 N N . GLU A 1 239 ? -8.675 -2.421 -17.807 1.00 86.00 239 GLU A N 1
ATOM 1931 C CA . GLU A 1 239 ? -9.609 -1.438 -17.242 1.00 86.00 239 GLU A CA 1
ATOM 1932 C C . GLU A 1 239 ? -9.287 -1.112 -15.777 1.00 86.00 239 GLU A C 1
ATOM 1934 O O . GLU A 1 239 ? -9.636 -0.046 -15.258 1.00 86.00 239 GLU A O 1
ATOM 1939 N N . SER A 1 240 ? -8.587 -2.022 -15.097 1.00 87.94 240 SER A N 1
ATOM 1940 C CA . SER A 1 240 ? -8.183 -1.862 -13.704 1.00 87.94 240 SER A CA 1
ATOM 1941 C C . SER A 1 240 ? -6.7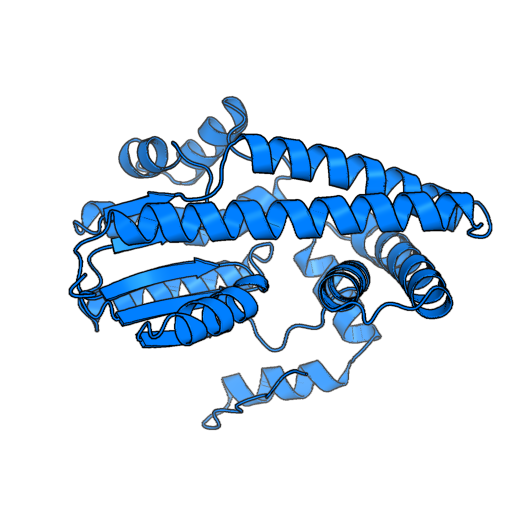39 -2.297 -13.454 1.00 87.94 240 SER A C 1
ATOM 1943 O O . SER A 1 240 ? -6.153 -3.088 -14.196 1.00 87.94 240 SER A O 1
ATOM 1945 N N . LEU A 1 241 ? -6.157 -1.773 -12.370 1.00 88.81 241 LEU A N 1
ATOM 1946 C CA . LEU A 1 241 ? -4.816 -2.160 -11.928 1.00 88.81 241 LEU A CA 1
ATOM 1947 C C . LEU A 1 241 ? -4.768 -3.623 -11.463 1.00 88.81 241 LEU A C 1
ATOM 1949 O O . LEU A 1 241 ? -3.759 -4.287 -11.670 1.00 88.81 241 LEU A O 1
ATOM 1953 N N . GLU A 1 242 ? -5.846 -4.101 -10.843 1.00 90.56 242 GLU A N 1
ATOM 1954 C CA . GLU A 1 242 ? -5.985 -5.487 -10.390 1.00 90.56 242 GLU A CA 1
ATOM 1955 C C . GLU A 1 242 ? -5.987 -6.446 -11.586 1.00 90.56 242 GLU A C 1
ATOM 1957 O O . GLU A 1 242 ? -5.134 -7.324 -11.651 1.00 90.56 242 GLU A O 1
ATOM 1962 N N . GLU A 1 243 ? -6.809 -6.188 -12.608 1.00 91.88 243 GLU A N 1
ATOM 1963 C CA . GLU A 1 243 ? -6.820 -6.974 -13.852 1.00 91.88 243 GLU A CA 1
ATOM 1964 C C . GLU A 1 243 ? -5.446 -6.970 -14.548 1.00 91.88 243 GLU A C 1
ATOM 1966 O O . GLU A 1 243 ? -4.932 -8.017 -14.953 1.00 91.88 243 GLU A O 1
ATOM 1971 N N . ALA A 1 244 ? -4.811 -5.795 -14.659 1.00 93.62 244 ALA A N 1
ATOM 1972 C CA . ALA A 1 244 ? -3.471 -5.681 -15.233 1.00 93.62 244 ALA A CA 1
ATOM 1973 C C . ALA A 1 244 ? -2.459 -6.552 -14.482 1.00 93.62 244 ALA A C 1
ATOM 1975 O O . ALA A 1 244 ? -1.609 -7.206 -15.092 1.00 93.62 244 ALA A O 1
ATOM 1976 N N . HIS A 1 245 ? -2.556 -6.560 -13.156 1.00 92.88 245 HIS A N 1
ATOM 1977 C CA . HIS A 1 245 ? -1.663 -7.317 -12.306 1.00 92.88 245 HIS A CA 1
ATOM 1978 C C . HIS A 1 245 ? -1.917 -8.819 -12.358 1.00 92.88 245 HIS A C 1
ATOM 1980 O O . HIS A 1 245 ? -0.955 -9.583 -12.405 1.00 92.88 245 HIS A O 1
ATOM 1986 N N . GLU A 1 246 ? -3.175 -9.252 -12.365 1.00 91.38 246 GLU A N 1
ATOM 1987 C CA . GLU A 1 246 ? -3.547 -10.661 -12.497 1.00 91.38 246 GLU A CA 1
ATOM 1988 C C . GLU A 1 246 ? -3.011 -11.240 -13.805 1.00 91.38 246 GLU A C 1
ATOM 1990 O O . GLU A 1 246 ? -2.354 -12.283 -13.803 1.00 91.38 246 GLU A O 1
ATOM 1995 N N . ARG A 1 247 ? -3.205 -10.520 -14.918 1.00 93.88 247 ARG A N 1
ATOM 1996 C CA . ARG A 1 247 ? -2.686 -10.919 -16.233 1.00 93.88 247 ARG A CA 1
ATOM 1997 C C . ARG A 1 247 ? -1.163 -10.983 -16.249 1.00 93.88 247 ARG A C 1
ATOM 1999 O O . ARG A 1 247 ? -0.595 -11.978 -16.687 1.00 93.88 247 ARG A O 1
ATOM 2006 N N . TRP A 1 248 ? -0.497 -9.950 -15.738 1.00 95.31 248 TRP A N 1
ATOM 2007 C CA . TRP A 1 248 ? 0.963 -9.936 -15.667 1.00 95.31 248 TRP A CA 1
ATOM 2008 C C . TRP A 1 248 ? 1.516 -11.058 -14.786 1.00 95.31 248 TRP A C 1
ATOM 2010 O O . TRP A 1 248 ? 2.471 -11.730 -15.172 1.00 95.31 248 TRP A O 1
ATOM 2020 N N . SER A 1 249 ? 0.907 -11.291 -13.625 1.00 92.12 249 SER A N 1
ATOM 2021 C CA . SER A 1 249 ? 1.332 -12.331 -12.687 1.00 92.12 249 SER A CA 1
ATOM 2022 C C . SER A 1 249 ? 1.131 -13.723 -13.267 1.00 92.12 249 SER A C 1
ATOM 2024 O O . SER A 1 249 ? 1.994 -14.582 -13.099 1.00 92.12 249 SER A O 1
ATOM 2026 N N . HIS A 1 250 ? 0.037 -13.929 -14.001 1.00 90.38 250 HIS A N 1
ATOM 2027 C CA . HIS A 1 250 ? -0.219 -15.166 -14.725 1.00 90.38 250 HIS A CA 1
ATOM 2028 C C . HIS A 1 250 ? 0.876 -15.459 -15.755 1.00 90.38 250 HIS A C 1
ATOM 2030 O O . HIS A 1 250 ? 1.382 -16.576 -15.802 1.00 90.38 250 HIS A O 1
ATOM 2036 N N . ASP A 1 251 ? 1.280 -14.458 -16.536 1.00 92.81 251 ASP A N 1
ATOM 2037 C CA . ASP A 1 251 ? 2.295 -14.630 -17.578 1.00 92.81 251 ASP A CA 1
ATOM 2038 C C . ASP A 1 251 ? 3.709 -14.758 -16.988 1.00 92.81 251 ASP A C 1
ATOM 2040 O O . ASP A 1 251 ? 4.537 -15.523 -17.486 1.00 92.81 251 ASP A O 1
ATOM 2044 N N . LYS A 1 252 ? 4.000 -14.027 -15.904 1.00 92.25 252 LYS A N 1
ATOM 2045 C CA . LYS A 1 252 ? 5.328 -13.982 -15.278 1.00 92.25 252 LYS A CA 1
ATOM 2046 C C . LYS A 1 252 ? 5.595 -15.161 -14.342 1.00 92.25 252 LYS A C 1
ATOM 2048 O O . LYS A 1 252 ? 6.725 -15.646 -14.277 1.00 92.25 252 LYS A O 1
ATOM 2053 N N . ALA A 1 253 ? 4.584 -15.602 -13.603 1.00 89.44 253 ALA A N 1
ATOM 2054 C CA . ALA A 1 253 ? 4.683 -16.670 -12.617 1.00 89.44 253 ALA A CA 1
ATOM 2055 C C . ALA A 1 253 ? 3.420 -17.558 -12.626 1.00 89.44 253 ALA A C 1
ATOM 2057 O O . ALA A 1 253 ? 2.672 -17.577 -11.645 1.00 89.44 253 ALA A O 1
ATOM 2058 N N . PRO A 1 254 ? 3.202 -18.362 -13.691 1.00 84.06 254 PRO A N 1
ATOM 2059 C CA . PRO A 1 254 ? 2.016 -19.219 -13.815 1.00 84.06 254 PRO A CA 1
ATOM 2060 C C . PRO A 1 254 ? 1.807 -20.170 -12.625 1.00 84.06 254 PRO A C 1
ATOM 2062 O O . PRO A 1 254 ? 0.682 -20.538 -12.291 1.00 84.06 254 PRO A O 1
AT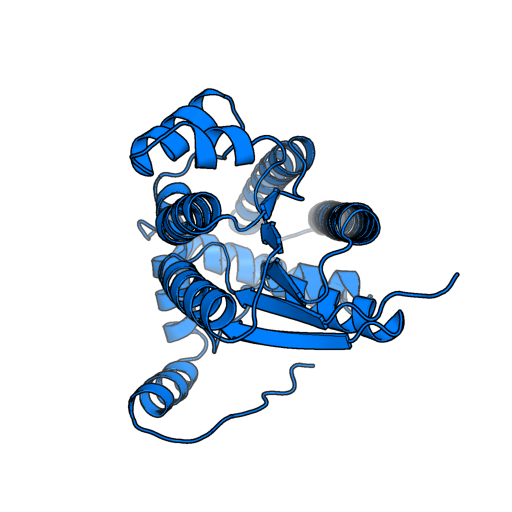OM 2065 N N . TRP A 1 255 ? 2.900 -20.554 -11.958 1.00 81.31 255 TRP A N 1
ATOM 2066 C CA . TRP A 1 255 ? 2.910 -21.434 -10.789 1.00 81.31 255 TRP A CA 1
ATOM 2067 C C . TRP A 1 255 ? 2.250 -20.827 -9.542 1.00 81.31 255 TRP A C 1
ATOM 2069 O O .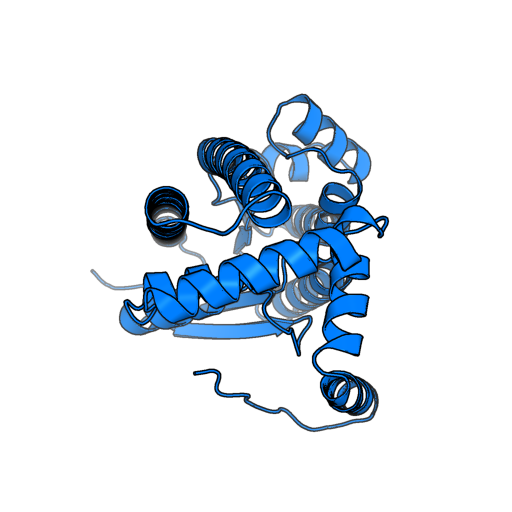 TRP A 1 255 ? 1.895 -21.575 -8.640 1.00 81.31 255 TRP A O 1
ATOM 2079 N N . LEU A 1 256 ? 2.025 -19.510 -9.469 1.00 79.38 256 LEU A N 1
ATOM 2080 C CA . LEU A 1 256 ? 1.294 -18.906 -8.346 1.00 79.38 256 LEU A CA 1
ATOM 2081 C C . LEU A 1 256 ? -0.177 -19.342 -8.305 1.00 79.38 256 LEU A C 1
ATOM 2083 O O . LEU A 1 256 ? -0.775 -19.422 -7.234 1.00 79.38 256 LEU A O 1
ATOM 2087 N N . LYS A 1 257 ? -0.757 -19.692 -9.458 1.00 68.56 257 LYS A N 1
ATOM 2088 C CA . LYS A 1 257 ? -2.163 -20.102 -9.570 1.00 68.56 257 LYS A CA 1
ATOM 2089 C C . LYS A 1 257 ? -2.452 -21.415 -8.837 1.00 68.56 257 LYS A C 1
ATOM 2091 O O . LYS A 1 257 ? -3.529 -21.582 -8.277 1.00 68.56 257 LYS A O 1
ATOM 2096 N N . SER A 1 258 ? -1.489 -22.337 -8.809 1.00 62.25 258 SER A N 1
ATOM 2097 C CA . SER A 1 258 ? -1.645 -23.618 -8.107 1.00 62.25 258 SER A CA 1
ATOM 2098 C C . SER A 1 258 ? -1.595 -23.476 -6.584 1.00 62.25 258 SER A C 1
ATOM 2100 O O . SER A 1 258 ? -2.081 -24.363 -5.886 1.00 62.25 258 SER A O 1
ATOM 2102 N N . LEU A 1 259 ? -1.047 -22.369 -6.069 1.00 61.09 259 LEU A N 1
ATOM 2103 C CA . LEU A 1 259 ? -1.075 -22.039 -4.644 1.00 61.09 259 LEU A CA 1
ATOM 2104 C C . LEU A 1 259 ? -2.439 -21.468 -4.233 1.00 61.09 259 LEU A C 1
ATOM 2106 O O . LEU A 1 259 ? -2.971 -21.882 -3.211 1.00 61.09 259 LEU A O 1
ATOM 2110 N N . LEU A 1 260 ? -3.044 -20.617 -5.071 1.00 56.19 260 LEU A N 1
ATOM 2111 C CA . LEU A 1 260 ? -4.378 -20.045 -4.830 1.00 56.19 260 LEU A CA 1
ATOM 2112 C C . LEU A 1 260 ? -5.492 -21.110 -4.825 1.00 56.19 260 LEU A C 1
ATOM 2114 O O . LEU A 1 260 ? -6.372 -21.081 -3.976 1.00 56.19 260 LEU A O 1
ATOM 2118 N N . VAL A 1 261 ? -5.418 -22.108 -5.716 1.00 49.19 261 VAL A N 1
ATOM 2119 C CA . VAL A 1 261 ? -6.405 -23.212 -5.781 1.00 49.19 261 VAL A CA 1
ATOM 2120 C C . VAL A 1 261 ? -6.317 -24.156 -4.570 1.00 49.19 261 VAL A C 1
ATOM 2122 O O . VAL A 1 261 ? -7.285 -24.839 -4.246 1.00 49.19 261 VAL A O 1
ATOM 2125 N N . ARG A 1 262 ? -5.168 -24.217 -3.882 1.00 40.56 262 ARG A N 1
ATOM 2126 C CA . ARG A 1 262 ? -5.004 -25.066 -2.691 1.00 40.56 262 ARG A CA 1
ATOM 2127 C C . ARG A 1 262 ? -5.643 -24.463 -1.440 1.00 40.56 262 ARG A C 1
ATOM 2129 O O . ARG A 1 262 ? -6.123 -25.226 -0.610 1.00 40.56 262 ARG A O 1
ATOM 2136 N N . GLU A 1 263 ? -5.709 -23.137 -1.321 1.00 44.09 263 GLU A N 1
ATOM 2137 C CA . GLU A 1 263 ? -6.331 -22.477 -0.162 1.00 44.09 263 GLU A CA 1
ATOM 2138 C C . GLU A 1 263 ? -7.865 -22.571 -0.164 1.00 44.09 263 GLU A C 1
ATOM 2140 O O . GLU A 1 263 ? -8.466 -22.684 0.902 1.00 44.09 263 GLU A O 1
ATOM 2145 N N . GLU A 1 264 ? -8.509 -22.646 -1.333 1.00 38.66 264 GLU A N 1
ATOM 2146 C CA . GLU A 1 264 ? -9.959 -22.896 -1.432 1.00 38.66 264 GLU A CA 1
ATOM 2147 C C . GLU A 1 264 ? -10.347 -24.357 -1.103 1.00 38.66 264 GLU A C 1
ATOM 2149 O O . GLU A 1 264 ? -11.528 -24.662 -0.937 1.00 38.66 264 GLU A O 1
ATOM 2154 N N . GLY A 1 265 ? -9.365 -25.267 -0.995 1.00 35.03 265 GLY A N 1
ATOM 2155 C CA . GLY A 1 265 ? -9.562 -26.719 -0.891 1.00 35.03 265 GLY A CA 1
ATOM 2156 C C . GLY A 1 265 ? -9.203 -27.387 0.445 1.00 35.03 265 GLY A C 1
ATOM 2157 O O . GLY A 1 265 ? -9.460 -28.582 0.583 1.00 35.03 265 GLY A O 1
ATOM 2158 N N . GLY A 1 266 ? -8.654 -26.669 1.430 1.00 32.59 266 GLY A N 1
ATOM 2159 C CA . GLY A 1 266 ? -8.456 -27.193 2.789 1.00 32.59 266 GLY A CA 1
ATOM 2160 C C . GLY A 1 266 ? -7.034 -27.085 3.351 1.00 32.59 266 GLY A C 1
ATOM 2161 O O . GLY A 1 266 ? -6.048 -27.308 2.658 1.00 32.59 266 GLY A O 1
ATOM 2162 N N . GLU A 1 267 ? -6.999 -26.747 4.645 1.00 38.28 267 GLU A N 1
ATOM 2163 C CA . GLU A 1 267 ? -5.934 -26.920 5.647 1.00 38.28 267 GLU A CA 1
ATOM 2164 C C . GLU A 1 267 ? -4.470 -26.851 5.171 1.00 38.28 267 GLU A C 1
ATOM 2166 O O . GLU A 1 267 ? -3.877 -27.828 4.717 1.00 38.28 267 GLU A O 1
ATOM 2171 N N . GLY A 1 268 ? -3.824 -25.710 5.424 1.00 32.41 268 GLY A N 1
ATOM 2172 C CA . GLY A 1 268 ? -2.367 -25.620 5.369 1.00 32.41 268 GLY A CA 1
ATOM 2173 C C . GLY A 1 268 ? -1.850 -24.193 5.445 1.00 32.41 268 GLY A C 1
ATOM 2174 O O . GLY A 1 268 ? -1.539 -23.597 4.421 1.00 32.41 268 GLY A O 1
ATOM 2175 N N . GLY A 1 269 ? -1.721 -23.653 6.661 1.00 33.09 269 GLY A N 1
ATOM 2176 C CA . GLY A 1 269 ? -1.019 -22.393 6.894 1.00 33.09 269 GLY A CA 1
ATOM 2177 C C . GLY A 1 269 ? 0.434 -22.495 6.430 1.00 33.09 269 GLY A C 1
ATOM 2178 O O . GLY A 1 269 ? 1.258 -23.143 7.074 1.00 33.09 269 GLY A O 1
ATOM 2179 N N . LEU A 1 270 ? 0.750 -21.854 5.308 1.00 30.38 270 LEU A N 1
ATOM 2180 C CA . LEU A 1 270 ? 2.113 -21.698 4.822 1.00 30.38 270 LEU A CA 1
ATOM 2181 C C . LEU A 1 270 ? 2.645 -20.349 5.306 1.00 30.38 270 LEU A C 1
ATOM 2183 O O . LEU A 1 270 ? 2.368 -19.298 4.731 1.00 30.38 270 LEU A O 1
ATOM 2187 N N . ILE A 1 271 ? 3.450 -20.392 6.371 1.00 32.94 271 ILE A N 1
ATOM 2188 C CA . ILE A 1 271 ? 4.341 -19.290 6.741 1.00 32.94 271 ILE A CA 1
ATOM 2189 C C . ILE A 1 271 ? 5.389 -19.184 5.630 1.00 32.94 271 ILE A C 1
ATOM 2191 O O . ILE A 1 271 ? 6.440 -19.822 5.662 1.00 32.94 271 ILE A O 1
ATOM 2195 N N . MET A 1 272 ? 5.084 -18.394 4.606 1.00 28.73 272 MET A N 1
ATOM 2196 C CA . MET A 1 272 ? 6.059 -17.978 3.606 1.00 28.73 272 MET A CA 1
ATOM 2197 C C . MET A 1 272 ? 6.930 -16.890 4.233 1.00 28.73 272 MET A C 1
ATOM 2199 O O . MET A 1 272 ? 6.577 -15.711 4.261 1.00 28.73 272 MET A O 1
ATOM 2203 N N . SER A 1 273 ? 8.084 -17.292 4.764 1.00 22.81 273 SER A N 1
ATOM 2204 C CA . SER A 1 273 ? 9.164 -16.371 5.105 1.00 22.81 273 SER A CA 1
ATOM 2205 C C . SER A 1 273 ? 9.654 -15.692 3.823 1.00 22.81 273 SER A C 1
ATOM 2207 O O . SER A 1 273 ? 10.391 -16.288 3.039 1.00 22.81 273 SER A O 1
ATOM 2209 N N . TYR A 1 274 ? 9.223 -14.453 3.589 1.00 30.39 274 TYR A N 1
ATOM 2210 C CA . TYR A 1 274 ? 9.757 -13.630 2.506 1.00 30.39 274 TYR A CA 1
ATOM 2211 C C . TYR A 1 274 ? 11.144 -13.078 2.891 1.00 30.39 274 TYR A C 1
ATOM 2213 O O . TYR A 1 274 ? 11.249 -12.446 3.955 1.00 30.39 274 TYR A O 1
ATOM 2221 N N . PRO A 1 275 ? 12.180 -13.249 2.045 1.00 32.78 275 PRO A N 1
ATOM 2222 C CA . PRO A 1 275 ? 13.399 -12.446 2.129 1.00 32.78 275 PRO A CA 1
ATOM 2223 C C . PRO A 1 275 ? 13.106 -10.946 1.942 1.00 32.78 275 PRO A C 1
ATOM 2225 O O . PRO A 1 275 ? 12.195 -10.553 1.179 1.00 32.78 275 PRO A O 1
#

pLDDT: mean 87.73, std 15.45, range [22.81, 98.25]

Nearest PDB structures (foldseek):
  3b55-assembly1_A  TM=2.477E-01  e=7.656E-02  Bacillus cereus ATCC 14579
  8g0a-assembly1_d  TM=2.162E-01  e=4.321E+00  Mycolicibacterium smegmatis MC2 155
  8ga7-assembly1_A  TM=1.953E-01  e=2.663E+00  synthetic construct
  8wld-assembly1_N  TM=2.250E-01  e=7.011E+00  Paenibacillus sp. 453mf

Sequence (275 aa):
MKTKLHELLIIVRPSKFRSANVMAALTLQSIALSQDVKCVLADLPQGFEAFLKQYEKVEEALKMAIKLGLLYWPESIVKAYEPIVSCLSRLMRENVRVVCYLDSSDLERERRLAFKISRLVLRALIKRVDNHDLSEWVQVLNEYAFGGRMTFNRLIYELEGINEPTVAILAGLEGFQYARKLESKQLNVRVEAVGLPYLRNPLEVMIIKHSRGELTVDELKALVKEYADYVRNYVVRCESLEEAHERWSHDKAPWLKSLLVREEGGEGGLIMSYP

Radius of gyration: 19.26 Å; Cα contacts (8 Å, |Δi|>4): 352; chains: 1; bounding box: 48×45×58 Å

Solvent-accessible surface area (backbone atoms only — not comparable to full-atom values): 15054 Å² total; per-residue (Å²): 130,88,76,76,79,37,42,34,40,35,39,24,17,53,62,70,23,42,70,17,22,43,48,42,28,54,50,50,52,52,43,37,73,75,60,67,36,45,32,34,40,35,78,37,34,54,72,50,58,58,40,41,71,73,38,92,49,56,69,57,30,51,53,50,36,39,76,72,67,65,45,76,92,47,72,54,53,51,58,9,43,47,43,39,52,46,42,50,31,50,40,46,76,73,69,25,47,72,45,40,49,33,50,69,67,52,54,54,49,50,52,53,48,52,54,53,49,52,53,52,35,53,46,53,71,74,43,84,80,48,74,68,55,52,51,54,51,50,50,53,44,49,51,50,51,51,47,57,51,51,47,50,52,39,46,50,56,56,53,74,75,54,86,57,56,26,33,35,32,47,32,36,71,62,34,63,58,49,47,58,56,43,42,75,69,74,44,50,69,46,80,48,78,32,59,68,91,72,82,78,51,44,63,57,49,50,45,52,30,49,71,70,74,68,58,48,72,68,56,48,56,51,34,52,50,52,32,31,50,47,41,65,72,23,49,75,73,38,93,32,68,49,60,15,47,53,54,48,41,46,74,75,44,58,70,57,56,65,55,58,59,43,69,82,69,58,91,77,92,74,86,76,83,75,131

Secondary structure (DSSP, 8-state):
------EEEEEE--TT-HHHHHHHHHHHHHHHHHS---EEEEEEETTHHHHHHH-SSHHHHHHHHHHTTSS---HHHHHHHHHHHHHHHHHHHTTPEEEEEE-HHHHHHHHHHHHHHHHHHHHHHHS---HHHHHHHHHHHHHHHHHHHHHHHHHHHHHHT---SEEEEEE-TTHHHHHHHHHHTT-EEEEEE-S-S----HHHHHHHHHHHT---HHHHHHHHHHHHHHHHHTGGGSSSHHHHHHHHHHHH-GGGHHHHHHHTTS---------